Protein AF-A0A644TWS2-F1 (afdb_monomer_lite)

Secondary structure (DSSP, 8-state):
----S-HHHHHHHHHHHHHHHHHHHHHHHHHHHHHHHHHHHHHHHHHHHHHHHTTHHHHSHHHHHHHHHHHHHHHHHHHTT-HHHHHHHHHHHHHHHHT--SSBPBPSEEE----SSS---HHHHHHSTTTTS-GGGHHHHHHHHGGGSSSTT-TT---TT-EEE---SSS--B-SB--TTS-BPPPPP-

Radius of gyration: 30.78 Å; chains: 1; bounding box: 78×27×94 Å

Foldseek 3Di:
DDPDDDPVVVVVVVVVVVVVVVVVVVVVVLVVLLVLLVVLLVLLVVLLVLCVVLLCCPQPVVLSVQLVVLSVVLVVCSVVSNSVSSNVSSVSSNVSSVPGDSFHAQAQKEFAADDPVDGDALLVQCCFQSQPVGSVCSVVQLVQCLVVDPHSVDRRDDDGRDMTGRDDDPPGDHYHYDDPSGGHDGHDHD

Sequence (190 aa):
MSSILSDEFQAQVLAGREKTAAANAAKADADAAKAAALTELDNAQARYDWAKGNNAENNYPDLFAKGGSDLAKAKQSYDSGNYADASAMAKEAMKSLSNIKAFAPLPAVYIVRLIPERRDCLWRIAEYPFIYNNPLKWPVLYEANKKTFRDPSNPDLIFPDQVLNIPAIKGESRSGTWDPKKTYDPLPKK

Organism: NCBI:txid1076179

InterPro domains:
  IPR036779 LysM domain superfamily [G3DSA:3.10.350.10] (101-176)
  IPR052196 Bacterial Potassium Binding [PTHR34700] (76-179)

pLDDT: mean 94.4, std 7.56, range [45.03, 98.88]

Structure (mmCIF, N/CA/C/O backbone):
data_AF-A0A644TWS2-F1
#
_entry.id   AF-A0A644TWS2-F1
#
loop_
_atom_site.group_PDB
_atom_site.id
_atom_site.type_symbol
_atom_site.label_atom_id
_atom_site.label_alt_id
_atom_site.label_comp_id
_atom_site.label_asym_id
_atom_site.label_entity_id
_atom_site.label_seq_id
_atom_site.pdbx_PDB_ins_code
_atom_site.Cartn_x
_atom_site.Cartn_y
_atom_site.Cartn_z
_atom_site.occupancy
_atom_site.B_iso_or_equiv
_atom_site.auth_seq_id
_atom_site.auth_comp_id
_atom_site.auth_asym_id
_atom_site.auth_atom_id
_atom_site.pdbx_PDB_model_num
ATOM 1 N N . MET A 1 1 ? -47.263 15.434 65.413 1.00 45.03 1 MET A N 1
ATOM 2 C CA . MET A 1 1 ? -46.556 15.636 64.129 1.00 45.03 1 MET A CA 1
ATOM 3 C C . MET A 1 1 ? -45.328 14.730 64.156 1.00 45.03 1 MET A C 1
ATOM 5 O O . MET A 1 1 ? -44.390 15.026 64.868 1.00 45.03 1 MET A O 1
ATOM 9 N N . SER A 1 2 ? -45.473 13.464 63.761 1.00 50.88 2 SER A N 1
ATOM 10 C CA . SER A 1 2 ? -45.181 12.973 62.404 1.00 50.88 2 SER A CA 1
ATOM 11 C C . SER A 1 2 ? -43.672 12.894 62.120 1.00 50.88 2 SER A C 1
ATOM 13 O O . SER A 1 2 ? -43.150 13.707 61.367 1.00 50.88 2 SER A O 1
ATOM 15 N N . SER A 1 3 ? -42.979 11.918 62.722 1.00 58.53 3 SER A N 1
ATOM 16 C CA . SER A 1 3 ? -41.658 11.478 62.246 1.00 58.53 3 SER A CA 1
ATOM 17 C C . SER A 1 3 ? -41.884 10.223 61.411 1.00 58.53 3 SER A C 1
ATOM 19 O O . SER A 1 3 ? -42.214 9.173 61.955 1.00 58.53 3 SER A O 1
ATOM 21 N N . ILE A 1 4 ? -41.878 10.372 60.085 1.00 62.41 4 ILE A N 1
ATOM 22 C CA . ILE A 1 4 ? -42.401 9.342 59.176 1.00 62.41 4 ILE A CA 1
ATOM 23 C C . ILE A 1 4 ? -41.351 8.293 58.783 1.00 62.41 4 ILE A C 1
ATOM 25 O O . ILE A 1 4 ? -41.750 7.253 58.283 1.00 62.41 4 ILE A O 1
ATOM 29 N N . LEU A 1 5 ? -40.049 8.452 59.053 1.00 64.31 5 LEU A N 1
ATOM 30 C CA . LEU A 1 5 ? -39.045 7.423 58.720 1.00 64.31 5 LEU A CA 1
ATOM 31 C C . LEU A 1 5 ? -37.865 7.441 59.704 1.00 64.31 5 LEU A C 1
ATOM 33 O O . LEU A 1 5 ? -37.393 8.520 60.050 1.00 64.31 5 LEU A O 1
ATOM 37 N N . SER A 1 6 ? -37.387 6.263 60.132 1.00 84.94 6 SER A N 1
ATOM 38 C CA . SER A 1 6 ? -36.162 6.145 60.940 1.00 84.94 6 SER A CA 1
ATOM 39 C C . SER A 1 6 ? -34.915 6.437 60.094 1.00 84.94 6 SER A C 1
ATOM 41 O O . SER A 1 6 ? -34.912 6.193 58.883 1.00 84.94 6 SER A O 1
ATOM 43 N N . ASP A 1 7 ? -33.844 6.922 60.728 1.00 86.12 7 ASP A N 1
ATOM 44 C CA . ASP A 1 7 ? -32.549 7.192 60.076 1.00 86.12 7 ASP A CA 1
ATOM 45 C C . ASP A 1 7 ? -32.006 5.958 59.329 1.00 86.12 7 ASP A C 1
ATOM 47 O O . ASP A 1 7 ? -31.400 6.065 58.263 1.00 86.12 7 ASP A O 1
ATOM 51 N N . GLU A 1 8 ? -32.305 4.763 59.842 1.00 86.94 8 GLU A N 1
ATOM 52 C CA . GLU A 1 8 ? -31.934 3.484 59.237 1.00 86.94 8 GLU A CA 1
ATOM 53 C C . GLU A 1 8 ? -32.629 3.238 57.888 1.00 86.94 8 GLU A C 1
ATOM 55 O O . GLU A 1 8 ? -31.997 2.779 56.934 1.00 86.94 8 GLU A O 1
ATOM 60 N N . PHE A 1 9 ? -33.906 3.611 57.754 1.00 87.56 9 PHE A N 1
ATOM 61 C CA . PHE A 1 9 ? -34.611 3.516 56.475 1.00 87.56 9 PHE A CA 1
ATOM 62 C C . PHE A 1 9 ? -34.048 4.503 55.445 1.00 87.56 9 PHE A C 1
ATOM 64 O O . PHE A 1 9 ? -33.888 4.157 54.274 1.00 87.56 9 PHE A O 1
ATOM 71 N N . GLN A 1 10 ? -33.704 5.724 55.869 1.00 88.81 10 GLN A N 1
ATOM 72 C CA . GLN A 1 10 ? -33.078 6.706 54.979 1.00 88.81 10 GLN A CA 1
ATOM 73 C C . GLN A 1 10 ? -31.719 6.213 54.467 1.00 88.81 10 GLN A C 1
ATOM 75 O O . GLN A 1 10 ? -31.452 6.309 53.267 1.00 88.81 10 GLN A O 1
ATOM 80 N N . ALA A 1 11 ? -30.904 5.615 55.342 1.00 88.88 11 ALA A N 1
ATOM 81 C CA . ALA A 1 11 ? -29.629 5.009 54.968 1.00 88.88 11 ALA A CA 1
ATOM 82 C C . ALA A 1 11 ? -29.804 3.858 53.958 1.00 88.88 11 ALA A C 1
ATOM 84 O O . ALA A 1 11 ? -29.085 3.804 52.960 1.00 88.88 11 ALA A O 1
ATOM 85 N N . GLN A 1 12 ? -30.795 2.978 54.149 1.00 89.75 12 GLN A N 1
ATOM 86 C CA . GLN A 1 12 ? -31.089 1.895 53.198 1.00 89.75 12 GLN A CA 1
ATOM 87 C C . GLN A 1 12 ? -31.553 2.414 51.827 1.00 89.75 12 GLN 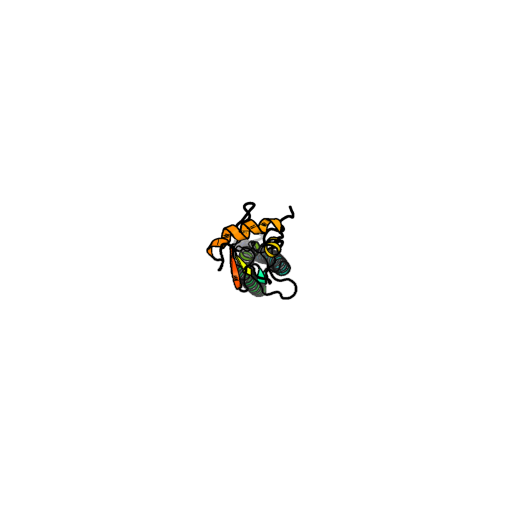A C 1
ATOM 89 O O . GLN A 1 12 ? -31.125 1.897 50.792 1.00 89.75 12 GLN A O 1
ATOM 94 N N . VAL A 1 13 ? -32.394 3.454 51.793 1.00 92.19 13 VAL A N 1
ATOM 95 C CA . VAL A 1 13 ? -32.844 4.078 50.536 1.00 92.19 13 VAL A CA 1
ATOM 96 C C . VAL A 1 13 ? -31.680 4.742 49.798 1.00 92.19 13 VAL A C 1
ATOM 98 O O . VAL A 1 13 ? -31.575 4.597 48.578 1.00 92.19 13 VAL A O 1
ATOM 101 N N . LEU A 1 14 ? -30.798 5.449 50.512 1.00 91.50 14 LEU A N 1
ATOM 102 C CA . LEU A 1 14 ? -29.599 6.062 49.934 1.00 91.50 14 LEU A CA 1
ATOM 103 C C . LEU A 1 14 ? -28.655 5.001 49.359 1.00 91.50 14 LEU A C 1
ATOM 105 O O . LEU A 1 14 ? -28.311 5.086 48.182 1.00 91.50 14 LEU A O 1
ATOM 109 N N . ALA A 1 15 ? -28.351 3.946 50.118 1.00 90.75 15 ALA A N 1
ATOM 110 C CA . ALA A 1 15 ? -27.517 2.840 49.648 1.00 90.75 15 ALA A CA 1
ATOM 111 C C . ALA A 1 15 ? -28.107 2.143 48.402 1.00 90.75 15 ALA A C 1
ATOM 113 O O . ALA A 1 15 ? -27.384 1.797 47.465 1.00 90.75 15 ALA A O 1
ATOM 114 N N . GLY A 1 16 ? -29.434 1.970 48.340 1.00 91.31 16 GLY A N 1
ATOM 115 C CA . GLY A 1 16 ? -30.118 1.428 47.161 1.00 91.31 16 GLY A CA 1
ATOM 116 C C . GLY A 1 16 ? -30.016 2.335 45.927 1.00 91.31 16 GLY A C 1
ATOM 117 O O . GLY A 1 16 ? -29.798 1.852 44.809 1.00 91.31 16 GLY A O 1
ATOM 118 N N . ARG A 1 17 ? -30.126 3.656 46.119 1.00 90.06 17 ARG A N 1
ATOM 119 C CA . ARG A 1 17 ? -29.946 4.656 45.054 1.00 90.06 17 ARG A CA 1
ATOM 120 C C . ARG A 1 17 ? -28.508 4.692 44.552 1.00 90.06 17 ARG A C 1
ATOM 122 O O . ARG A 1 17 ? -28.311 4.675 43.342 1.00 90.06 17 ARG A O 1
ATOM 129 N N . GLU A 1 18 ? -27.526 4.676 45.448 1.00 92.31 18 GLU A N 1
ATOM 130 C CA . GLU A 1 18 ? -26.101 4.639 45.101 1.00 92.31 18 GLU A CA 1
ATOM 131 C C . GLU A 1 18 ? -25.745 3.377 44.311 1.00 92.31 18 GLU A C 1
ATOM 133 O O . GLU A 1 18 ? -25.121 3.466 43.255 1.00 92.31 18 GLU A O 1
ATOM 138 N N . LYS A 1 19 ? -26.224 2.204 44.743 1.00 88.31 19 LYS A N 1
ATOM 139 C CA . LYS A 1 19 ? -26.027 0.944 44.009 1.00 88.31 19 LYS A CA 1
ATOM 140 C C . LYS A 1 19 ? -26.640 0.983 42.606 1.00 88.31 19 LYS A C 1
ATOM 142 O O . LYS A 1 19 ? -26.034 0.499 41.652 1.00 88.31 19 LYS A O 1
ATOM 147 N N . THR A 1 20 ? -27.828 1.572 42.469 1.00 90.56 20 THR A N 1
ATOM 148 C CA . THR A 1 20 ? -28.497 1.740 41.169 1.00 90.56 20 THR A CA 1
ATOM 149 C C . THR A 1 20 ? -27.748 2.734 40.279 1.00 90.56 20 THR A C 1
ATOM 151 O O . THR A 1 20 ? -27.557 2.475 39.094 1.00 90.56 20 THR A O 1
ATOM 154 N N . ALA A 1 21 ? -27.277 3.848 40.845 1.00 90.62 21 ALA A N 1
ATOM 155 C CA . ALA A 1 21 ? -26.477 4.838 40.132 1.00 90.62 21 ALA A CA 1
ATOM 156 C C . ALA A 1 21 ? -25.154 4.238 39.631 1.00 90.62 21 ALA A C 1
ATOM 158 O O . ALA A 1 21 ? -24.810 4.424 38.467 1.00 90.62 21 ALA A O 1
ATOM 159 N N . ALA A 1 22 ? -24.467 3.448 40.462 1.00 89.81 22 ALA A N 1
ATOM 160 C CA . ALA A 1 22 ? -23.246 2.743 40.083 1.00 89.81 22 ALA A CA 1
ATOM 161 C C . ALA A 1 22 ? -23.486 1.720 38.958 1.00 89.81 22 ALA A C 1
ATOM 163 O O . ALA A 1 22 ? -22.714 1.660 38.004 1.00 89.81 22 ALA A O 1
ATOM 164 N N . ALA A 1 23 ? -24.579 0.952 39.023 1.00 88.94 23 ALA A N 1
ATOM 165 C CA . ALA A 1 23 ? -24.944 0.010 37.963 1.00 88.94 23 ALA A CA 1
ATOM 166 C C . ALA A 1 23 ? -25.268 0.720 36.635 1.00 88.94 23 ALA A C 1
ATOM 168 O O . ALA A 1 23 ? -24.846 0.269 35.570 1.00 88.94 23 ALA A O 1
ATOM 169 N N . ASN A 1 24 ? -25.981 1.847 36.695 1.00 89.31 24 ASN A N 1
ATOM 170 C CA . ASN A 1 24 ? -26.291 2.654 35.516 1.00 89.31 24 ASN A CA 1
ATOM 171 C C . ASN A 1 24 ? -25.031 3.282 34.904 1.00 89.31 24 ASN A C 1
ATOM 173 O O . ASN A 1 24 ? -24.900 3.284 33.682 1.00 89.31 24 ASN A O 1
ATOM 177 N N . ALA A 1 25 ? -24.098 3.766 35.731 1.00 89.06 25 ALA A N 1
ATOM 178 C CA . ALA A 1 25 ? -22.812 4.290 35.274 1.00 89.06 25 ALA A CA 1
ATOM 179 C C . ALA A 1 25 ? -21.979 3.202 34.579 1.00 89.06 25 ALA A C 1
ATOM 181 O O . ALA A 1 25 ? -21.567 3.385 33.439 1.00 89.06 25 ALA A O 1
ATOM 182 N N . ALA A 1 26 ? -21.844 2.022 35.195 1.00 86.31 26 ALA A N 1
ATOM 183 C CA . ALA A 1 26 ? -21.117 0.900 34.602 1.00 86.31 26 ALA A CA 1
ATOM 184 C C . ALA A 1 26 ? -21.718 0.441 33.261 1.00 86.31 26 ALA A C 1
ATOM 186 O O . ALA A 1 26 ? -20.991 0.079 32.336 1.00 86.31 26 ALA A O 1
ATOM 187 N N . LYS A 1 27 ? -23.050 0.472 33.131 1.00 87.56 27 LYS A N 1
ATOM 188 C CA . LYS A 1 27 ? -23.724 0.184 31.861 1.00 87.56 27 LYS A CA 1
ATOM 189 C C . LYS A 1 27 ? -23.432 1.252 30.805 1.00 87.56 27 LYS A C 1
ATOM 191 O O . LYS A 1 27 ? -23.125 0.896 29.673 1.00 87.56 27 LYS A O 1
ATOM 196 N N . ALA A 1 28 ? -23.503 2.531 31.171 1.00 91.00 28 ALA A N 1
ATOM 197 C CA . ALA A 1 28 ? -23.186 3.628 30.261 1.00 91.00 28 ALA A CA 1
ATOM 198 C C . ALA A 1 28 ? -21.733 3.549 29.761 1.00 91.00 28 ALA A C 1
ATOM 200 O O . ALA A 1 28 ? -21.491 3.709 28.566 1.00 91.00 28 ALA A O 1
ATOM 201 N N . ASP A 1 29 ? -20.788 3.217 30.643 1.00 89.25 29 ASP A N 1
ATOM 202 C CA . ASP A 1 29 ? -19.381 3.015 30.285 1.00 89.25 29 ASP A CA 1
ATOM 203 C C . ASP A 1 29 ? -19.200 1.828 29.326 1.00 89.25 29 ASP A C 1
ATOM 205 O O . ASP A 1 29 ? -18.456 1.920 28.348 1.00 89.25 29 ASP A O 1
ATOM 209 N N . ALA A 1 30 ? -19.915 0.720 29.554 1.00 89.50 30 ALA A N 1
ATOM 210 C CA . ALA A 1 30 ? -19.891 -0.441 28.665 1.00 89.50 30 ALA A CA 1
ATOM 211 C C . ALA A 1 30 ? -20.484 -0.133 27.278 1.00 89.50 30 ALA A C 1
ATOM 213 O O . ALA A 1 30 ? -19.911 -0.531 26.259 1.00 89.50 30 ALA A O 1
ATOM 214 N N . ASP A 1 31 ? -21.597 0.604 27.224 1.00 93.69 31 ASP A N 1
ATOM 215 C CA . ASP A 1 31 ? -22.228 1.038 25.974 1.00 93.69 31 ASP A CA 1
ATOM 216 C C . ASP A 1 31 ? -21.312 2.008 25.202 1.00 93.69 31 ASP A C 1
ATOM 218 O O . ASP A 1 31 ? -21.152 1.882 23.984 1.00 93.69 31 ASP A O 1
ATOM 222 N N . ALA A 1 32 ? -20.636 2.921 25.907 1.00 95.12 32 ALA A N 1
ATOM 223 C CA . ALA A 1 32 ? -19.646 3.822 25.322 1.00 95.12 32 ALA A CA 1
ATOM 224 C C . ALA A 1 32 ? -18.425 3.062 24.776 1.00 95.12 32 ALA A C 1
ATOM 226 O O . ALA A 1 32 ? -17.994 3.318 23.650 1.00 95.12 32 ALA A O 1
ATOM 227 N N . ALA A 1 33 ? -17.896 2.087 25.525 1.00 95.50 33 ALA A N 1
ATOM 228 C CA . ALA A 1 33 ? -16.788 1.244 25.077 1.00 95.50 33 ALA A CA 1
ATOM 229 C C . ALA A 1 33 ? -17.160 0.438 23.824 1.00 95.50 33 ALA A C 1
ATOM 231 O O . ALA A 1 33 ? -16.376 0.367 22.874 1.00 95.50 33 ALA A O 1
ATOM 232 N N . LYS A 1 34 ? -18.378 -0.114 23.783 1.00 97.69 34 LYS A N 1
ATOM 233 C CA . LYS A 1 34 ? -18.913 -0.813 22.611 1.00 97.69 34 LYS A CA 1
ATOM 234 C C . LYS A 1 34 ? -19.014 0.102 21.393 1.00 97.69 34 LYS A C 1
ATOM 236 O O . LYS A 1 34 ? -18.586 -0.284 20.305 1.00 97.69 34 LYS A O 1
ATOM 241 N N . ALA A 1 35 ? -19.572 1.300 21.557 1.00 98.12 35 ALA A N 1
ATOM 242 C CA . ALA A 1 35 ? -19.718 2.266 20.469 1.00 98.12 35 ALA A CA 1
ATOM 243 C C . ALA A 1 35 ? -18.352 2.726 19.926 1.00 98.12 35 ALA A C 1
ATOM 245 O O . ALA A 1 35 ? -18.149 2.784 18.710 1.00 98.12 35 ALA A O 1
ATOM 246 N N . ALA A 1 36 ? -17.391 2.978 20.819 1.00 97.31 36 ALA A N 1
ATOM 247 C CA . ALA A 1 36 ? -16.027 3.341 20.451 1.00 97.31 36 ALA A CA 1
ATOM 248 C C . ALA A 1 36 ? -15.319 2.210 19.688 1.00 97.31 36 ALA A C 1
ATOM 250 O O . ALA A 1 36 ? -14.729 2.451 18.638 1.00 97.31 36 ALA A O 1
ATOM 251 N N . ALA A 1 37 ? -15.412 0.968 20.174 1.00 98.50 37 ALA A N 1
ATOM 252 C CA . ALA A 1 37 ? -14.827 -0.188 19.499 1.00 98.50 37 ALA A CA 1
ATOM 253 C C . ALA A 1 37 ? -15.417 -0.405 18.097 1.00 98.50 37 ALA A C 1
ATOM 255 O O . ALA A 1 37 ? -14.667 -0.688 17.166 1.00 98.50 37 ALA A O 1
ATOM 256 N N . LEU A 1 38 ? -16.732 -0.221 17.931 1.00 98.62 38 LEU A N 1
ATOM 257 C CA . LEU A 1 38 ? -17.387 -0.326 16.625 1.00 98.62 38 LEU A CA 1
ATOM 258 C C . LEU A 1 38 ? -16.866 0.734 15.646 1.00 98.62 38 LEU A C 1
ATOM 260 O O . LEU A 1 38 ? -16.509 0.409 14.521 1.00 98.62 38 LEU A O 1
ATOM 264 N N . THR A 1 39 ? -16.737 1.980 16.104 1.00 98.69 39 THR A N 1
ATOM 265 C CA . THR A 1 39 ? -16.208 3.078 15.279 1.00 98.69 39 THR A CA 1
ATOM 266 C C . THR A 1 39 ? -14.787 2.785 14.787 1.00 98.69 39 THR A C 1
ATOM 268 O O . THR A 1 39 ? -14.464 2.996 13.619 1.00 98.69 39 THR A O 1
ATOM 271 N N . GLU A 1 40 ? -13.924 2.275 15.668 1.00 98.75 40 GLU A N 1
ATOM 272 C CA . GLU A 1 40 ? -12.546 1.917 15.312 1.00 98.75 40 GLU A CA 1
ATOM 273 C C . GLU A 1 40 ? -12.491 0.729 14.341 1.00 98.75 40 GLU A C 1
ATOM 275 O O . GLU A 1 40 ? -11.675 0.723 13.417 1.00 98.75 40 GLU A O 1
ATOM 280 N N . LEU A 1 41 ? -13.375 -0.259 14.514 1.00 98.81 41 LEU A N 1
ATOM 281 C CA . LEU A 1 41 ? -13.514 -1.381 13.586 1.00 98.81 41 LEU A CA 1
ATOM 282 C C . LEU A 1 41 ? -13.938 -0.918 12.195 1.00 98.81 41 LEU A C 1
ATOM 284 O O . LEU A 1 41 ? -13.326 -1.343 11.216 1.00 98.81 41 LEU A O 1
ATOM 288 N N . ASP A 1 42 ? -14.929 -0.034 12.105 1.00 98.75 42 ASP A N 1
ATOM 289 C CA . ASP A 1 42 ? -15.417 0.494 10.831 1.00 98.75 42 ASP A CA 1
ATOM 290 C C . ASP A 1 42 ? -14.325 1.296 10.110 1.00 98.75 42 ASP A C 1
ATOM 292 O O . ASP A 1 42 ? -14.093 1.106 8.914 1.00 98.75 42 ASP A O 1
ATOM 296 N N . ASN A 1 43 ? -13.575 2.125 10.842 1.00 98.69 43 ASN A N 1
ATOM 297 C CA . ASN A 1 43 ? -12.440 2.870 10.293 1.00 98.69 43 ASN A CA 1
ATOM 298 C C . ASN A 1 43 ? -11.335 1.938 9.776 1.00 98.69 43 ASN A C 1
ATOM 300 O O . ASN A 1 43 ? -10.837 2.111 8.658 1.00 98.69 43 ASN A O 1
ATOM 304 N N . ALA A 1 44 ? -10.953 0.937 10.573 1.00 98.81 44 ALA A N 1
ATOM 305 C CA . ALA A 1 44 ? -9.942 -0.041 10.188 1.00 98.81 44 ALA A CA 1
ATOM 306 C C . ALA A 1 44 ? -10.402 -0.893 8.992 1.00 98.81 44 ALA A C 1
ATOM 308 O O . ALA A 1 44 ? -9.607 -1.156 8.087 1.00 98.81 44 ALA A O 1
ATOM 309 N N . GLN A 1 45 ? -11.682 -1.273 8.944 1.00 98.88 45 GLN A N 1
ATOM 310 C CA . GLN A 1 45 ? -12.281 -2.018 7.838 1.00 98.88 45 GLN A CA 1
ATOM 311 C C . GLN A 1 45 ? -12.290 -1.197 6.548 1.00 98.88 45 GLN A C 1
ATOM 313 O O . GLN A 1 45 ? -11.764 -1.657 5.535 1.00 98.88 45 GLN A O 1
ATOM 318 N N . ALA A 1 46 ? -12.784 0.041 6.589 1.00 98.81 46 ALA A N 1
ATOM 319 C CA . ALA A 1 46 ? -12.773 0.934 5.433 1.00 98.81 46 ALA A CA 1
ATOM 320 C C . ALA A 1 46 ? -11.348 1.138 4.897 1.00 98.81 46 ALA A C 1
ATOM 322 O O . ALA A 1 46 ? -11.107 1.151 3.686 1.00 98.81 46 ALA A O 1
ATOM 323 N N . ARG A 1 47 ? -10.369 1.247 5.802 1.00 98.75 47 ARG A N 1
ATOM 324 C CA . ARG A 1 47 ? -8.963 1.371 5.431 1.00 98.75 47 ARG A CA 1
ATOM 325 C C . ARG A 1 47 ? -8.398 0.092 4.807 1.00 98.75 47 ARG A C 1
ATOM 327 O O . ARG A 1 47 ? -7.631 0.187 3.847 1.00 98.75 47 ARG A O 1
ATOM 334 N N . TYR A 1 48 ? -8.757 -1.077 5.332 1.00 98.88 48 TYR A N 1
ATOM 335 C CA . TYR A 1 48 ? -8.385 -2.374 4.766 1.00 98.88 48 TYR A CA 1
ATOM 336 C C . TYR A 1 48 ? -8.941 -2.535 3.347 1.00 98.88 48 TYR A C 1
ATOM 338 O O . TYR A 1 48 ? -8.197 -2.885 2.432 1.00 98.88 48 TYR A O 1
ATOM 346 N N . ASP A 1 49 ? -10.214 -2.198 3.137 1.00 98.81 49 ASP A N 1
ATOM 347 C CA . ASP A 1 49 ? -10.870 -2.303 1.832 1.00 98.81 49 ASP A CA 1
ATOM 348 C C . ASP A 1 49 ? -10.265 -1.338 0.812 1.00 98.81 49 ASP A C 1
ATOM 350 O O . ASP A 1 49 ? -9.976 -1.729 -0.322 1.00 98.81 49 ASP A O 1
ATOM 354 N N . TRP A 1 50 ? -9.967 -0.101 1.227 1.00 98.75 50 TRP A N 1
ATOM 355 C CA . TRP A 1 50 ? -9.201 0.831 0.401 1.00 98.75 50 TRP A CA 1
ATOM 356 C C . TRP A 1 50 ? -7.834 0.250 0.028 1.00 98.75 50 TRP A C 1
ATOM 358 O O . TRP A 1 50 ? -7.438 0.310 -1.136 1.00 98.75 50 TRP A O 1
ATOM 368 N N . ALA A 1 51 ? -7.106 -0.328 0.989 1.00 98.75 51 ALA A N 1
ATOM 369 C CA . ALA A 1 51 ? -5.776 -0.883 0.744 1.00 98.75 51 ALA A CA 1
ATOM 370 C C . ALA A 1 51 ? -5.849 -2.046 -0.252 1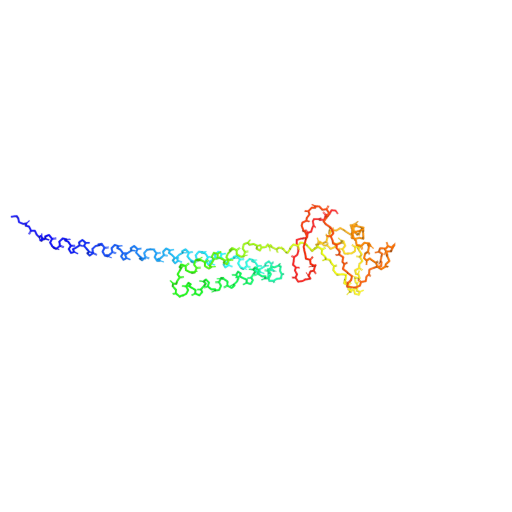.00 98.75 51 ALA A C 1
ATOM 372 O O . ALA A 1 51 ? -5.090 -2.081 -1.222 1.00 98.75 51 ALA A O 1
ATOM 373 N N . LYS A 1 52 ? -6.820 -2.943 -0.072 1.00 98.56 52 LYS A N 1
ATOM 374 C CA . LYS A 1 52 ? -7.089 -4.047 -0.991 1.00 98.56 52 LYS A CA 1
ATOM 375 C C . LYS A 1 52 ? -7.393 -3.545 -2.403 1.00 98.56 52 LYS A C 1
ATOM 377 O O . LYS A 1 52 ? -6.778 -4.007 -3.361 1.00 98.56 52 LYS A O 1
ATOM 382 N N . GLY A 1 53 ? -8.278 -2.552 -2.526 1.00 98.31 53 GLY A N 1
ATOM 383 C CA . GLY A 1 53 ? -8.617 -1.919 -3.804 1.00 98.31 53 GLY A CA 1
ATOM 384 C C . GLY A 1 53 ? -7.422 -1.249 -4.495 1.00 98.31 53 GLY A C 1
ATOM 385 O O . GLY A 1 53 ? -7.377 -1.190 -5.719 1.00 98.31 53 GLY A O 1
ATOM 386 N N . ASN A 1 54 ? 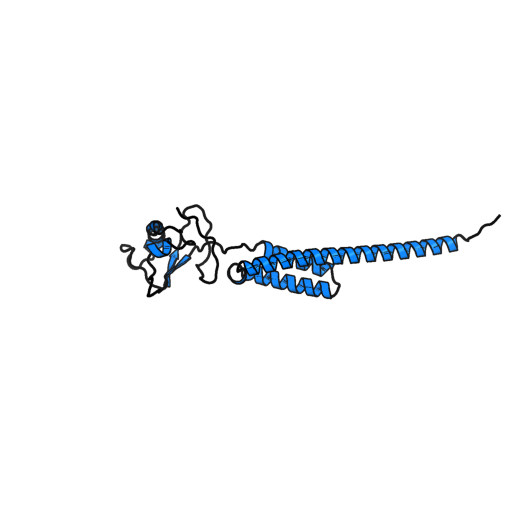-6.419 -0.814 -3.727 1.00 98.31 54 ASN A N 1
ATOM 387 C CA . ASN A 1 54 ? -5.161 -0.250 -4.227 1.00 98.31 54 ASN A CA 1
ATOM 388 C C . ASN A 1 54 ? -4.029 -1.290 -4.333 1.00 98.31 54 ASN A C 1
ATOM 390 O O . ASN A 1 54 ? -2.847 -0.944 -4.269 1.00 98.31 54 ASN A O 1
ATOM 394 N N . ASN A 1 55 ? -4.369 -2.573 -4.497 1.00 98.31 55 ASN A N 1
ATOM 395 C CA . ASN A 1 55 ? -3.404 -3.649 -4.726 1.00 98.31 55 ASN A CA 1
ATOM 396 C C . ASN A 1 55 ? -2.353 -3.794 -3.601 1.00 98.31 55 ASN A C 1
ATOM 398 O O . ASN A 1 55 ? -1.197 -4.156 -3.841 1.00 98.31 55 ASN A O 1
ATOM 402 N N . ALA A 1 56 ? -2.730 -3.503 -2.351 1.00 98.38 56 ALA A N 1
ATOM 403 C CA . ALA A 1 56 ? -1.814 -3.586 -1.213 1.00 98.38 56 ALA A CA 1
ATOM 404 C C . ALA A 1 56 ? -1.261 -4.997 -0.973 1.00 98.38 56 ALA A C 1
ATOM 406 O O . ALA A 1 56 ? -0.150 -5.117 -0.468 1.00 98.38 56 ALA A O 1
ATOM 407 N N . GLU A 1 57 ? -1.982 -6.041 -1.387 1.00 98.19 57 GLU A N 1
ATOM 408 C CA . GLU A 1 57 ? -1.509 -7.431 -1.345 1.00 98.19 57 GLU A CA 1
ATOM 409 C C . GLU A 1 57 ? -0.161 -7.607 -2.061 1.00 98.19 57 GLU A C 1
ATOM 411 O O . GLU A 1 57 ? 0.696 -8.342 -1.582 1.00 98.19 57 GLU A O 1
ATOM 416 N N . ASN A 1 58 ? 0.059 -6.888 -3.167 1.00 98.00 58 ASN A N 1
ATOM 417 C CA . ASN A 1 58 ? 1.322 -6.919 -3.904 1.00 98.00 58 ASN A CA 1
ATOM 418 C C . ASN A 1 58 ? 2.244 -5.749 -3.529 1.00 98.00 58 ASN A C 1
ATOM 420 O O . ASN A 1 58 ? 3.461 -5.912 -3.436 1.00 98.00 58 ASN A O 1
ATOM 424 N N . ASN A 1 59 ? 1.687 -4.555 -3.306 1.00 97.56 59 ASN A N 1
ATOM 425 C CA . ASN A 1 59 ? 2.484 -3.353 -3.049 1.00 97.56 59 ASN A CA 1
ATOM 426 C C . ASN A 1 59 ? 3.100 -3.332 -1.642 1.00 97.56 59 ASN A C 1
ATOM 428 O O . ASN A 1 59 ? 4.233 -2.876 -1.477 1.00 97.56 59 ASN A O 1
ATOM 432 N N . TYR A 1 60 ? 2.359 -3.825 -0.646 1.00 98.06 60 TYR A N 1
ATOM 433 C CA . TYR A 1 60 ? 2.672 -3.755 0.783 1.00 98.06 60 TYR A CA 1
ATOM 434 C C . TYR A 1 60 ? 2.230 -5.038 1.524 1.00 98.06 60 TYR A C 1
ATOM 436 O O . TYR A 1 60 ? 1.449 -4.943 2.478 1.00 98.06 60 TYR A O 1
ATOM 444 N N . PRO A 1 61 ? 2.715 -6.233 1.120 1.00 97.81 61 PRO A N 1
ATOM 445 C CA . PRO A 1 61 ? 2.207 -7.519 1.609 1.00 97.81 61 PRO A CA 1
ATOM 446 C C . PRO A 1 61 ? 2.257 -7.643 3.136 1.00 97.81 61 PRO A C 1
ATOM 448 O O . PRO A 1 61 ? 1.265 -8.025 3.751 1.00 97.81 61 PRO A O 1
ATOM 451 N N . ASP A 1 62 ? 3.369 -7.246 3.760 1.00 98.06 62 ASP A N 1
ATOM 452 C CA . ASP A 1 62 ? 3.560 -7.391 5.209 1.00 98.06 62 ASP A CA 1
ATOM 453 C C . ASP A 1 62 ? 2.605 -6.497 6.013 1.00 98.06 62 ASP A C 1
ATOM 455 O O . ASP A 1 62 ? 1.977 -6.943 6.975 1.00 98.06 62 ASP A O 1
ATOM 459 N N . LEU A 1 63 ? 2.452 -5.233 5.598 1.00 98.50 63 LEU A N 1
ATOM 460 C CA . LEU A 1 63 ? 1.542 -4.286 6.251 1.00 98.50 63 LEU A CA 1
ATOM 461 C C . LEU A 1 63 ? 0.083 -4.700 6.063 1.00 98.50 63 LEU A C 1
ATOM 463 O O . LEU A 1 63 ? -0.707 -4.597 7.002 1.00 98.50 63 LEU A O 1
ATOM 467 N N . PHE A 1 64 ? -0.271 -5.172 4.866 1.00 98.69 64 PHE A N 1
ATOM 468 C CA . PHE A 1 64 ? -1.623 -5.619 4.560 1.00 98.69 64 PHE A CA 1
ATOM 469 C C . PHE A 1 64 ? -1.983 -6.892 5.334 1.00 98.69 64 PHE A C 1
ATOM 471 O O . PHE A 1 64 ? -3.049 -6.954 5.946 1.00 98.69 64 PHE A O 1
ATOM 478 N N . ALA A 1 65 ? -1.071 -7.868 5.389 1.00 98.69 65 ALA A N 1
ATOM 479 C CA . ALA A 1 65 ? -1.248 -9.096 6.157 1.00 98.69 65 ALA A CA 1
ATOM 480 C C . ALA A 1 65 ? -1.364 -8.815 7.662 1.00 98.69 65 ALA A C 1
ATOM 482 O O . ALA A 1 65 ? -2.300 -9.294 8.305 1.00 98.69 65 ALA A O 1
ATOM 483 N N . LYS A 1 66 ? -0.465 -7.990 8.222 1.00 98.62 66 LYS A N 1
ATOM 484 C CA . LYS A 1 66 ? -0.527 -7.601 9.638 1.00 98.62 66 LYS A CA 1
ATOM 485 C C . LYS A 1 66 ? -1.829 -6.867 9.955 1.00 98.62 66 LYS A C 1
ATOM 487 O O . LYS A 1 66 ? -2.534 -7.252 10.883 1.00 98.62 66 LYS A O 1
ATOM 492 N N . GLY A 1 67 ? -2.168 -5.851 9.162 1.00 98.69 67 GLY A N 1
ATOM 493 C CA . GLY A 1 67 ? -3.391 -5.073 9.340 1.00 98.69 67 GLY A CA 1
ATOM 494 C C . GLY A 1 67 ? -4.659 -5.924 9.253 1.00 98.69 67 GLY A C 1
ATOM 495 O O . GLY A 1 67 ? -5.545 -5.784 10.089 1.00 98.69 67 GLY A O 1
ATOM 496 N N . GLY A 1 68 ? -4.724 -6.853 8.295 1.00 98.75 68 GLY A N 1
ATOM 497 C CA . GLY A 1 68 ? -5.835 -7.799 8.168 1.00 98.75 68 GLY A CA 1
ATOM 498 C C . GLY A 1 68 ? -5.943 -8.772 9.345 1.00 98.75 68 GLY A C 1
ATOM 499 O O . GLY A 1 68 ? -7.041 -9.007 9.845 1.00 98.75 68 GLY A O 1
ATOM 500 N N . SER A 1 69 ? -4.813 -9.296 9.829 1.00 98.75 69 SER A N 1
ATOM 501 C CA . SER A 1 69 ? -4.770 -10.154 11.021 1.00 98.75 69 SER A CA 1
ATOM 502 C C . SER A 1 69 ? -5.270 -9.417 12.268 1.00 98.75 69 SER A C 1
ATOM 504 O O . SER A 1 69 ? -6.106 -9.944 13.000 1.00 98.75 69 SER A O 1
ATOM 506 N N . ASP A 1 70 ? -4.777 -8.203 12.519 1.00 98.69 70 ASP A N 1
ATOM 507 C CA . ASP A 1 70 ? -5.172 -7.415 13.692 1.00 98.69 70 ASP A CA 1
ATOM 508 C C . ASP A 1 70 ? -6.657 -7.024 13.626 1.00 98.69 70 ASP A C 1
ATOM 510 O O . ASP A 1 70 ? -7.364 -7.117 14.629 1.00 98.69 70 ASP A O 1
ATOM 514 N N . LEU A 1 71 ? -7.169 -6.700 12.433 1.00 98.81 71 LEU A N 1
ATOM 515 C CA . LEU A 1 71 ? -8.590 -6.432 12.208 1.00 98.81 71 LEU A CA 1
ATOM 516 C C . LEU A 1 71 ? -9.464 -7.668 12.472 1.00 98.81 71 LEU A C 1
ATOM 518 O O . LEU A 1 71 ? -10.523 -7.555 13.086 1.00 98.81 71 LEU A O 1
ATOM 522 N N . ALA A 1 72 ? -9.030 -8.856 12.042 1.00 98.81 72 ALA A N 1
ATOM 523 C CA . ALA A 1 72 ? -9.754 -10.098 12.307 1.00 98.81 72 ALA A CA 1
ATOM 524 C C . ALA A 1 72 ? -9.838 -10.399 13.814 1.00 98.81 72 ALA A C 1
ATOM 526 O O . ALA A 1 72 ? -10.910 -10.738 14.316 1.00 98.81 72 ALA A O 1
ATOM 527 N N . LYS A 1 73 ? -8.736 -10.205 14.549 1.00 98.69 73 LYS A N 1
ATOM 528 C CA . LYS A 1 73 ? -8.716 -10.354 16.013 1.00 98.69 73 LYS A CA 1
ATOM 529 C C . LYS A 1 73 ? -9.592 -9.310 16.705 1.00 98.69 73 LYS A C 1
ATOM 531 O O . LYS A 1 73 ? -10.323 -9.649 17.629 1.00 98.69 73 LYS A O 1
ATOM 536 N N . ALA A 1 74 ? -9.579 -8.065 16.227 1.00 98.75 74 ALA A N 1
ATOM 537 C CA . ALA A 1 74 ? -10.427 -7.002 16.760 1.00 98.75 74 ALA A CA 1
ATOM 538 C C . ALA A 1 74 ? -11.921 -7.354 16.657 1.00 98.75 74 ALA A C 1
ATOM 540 O O . ALA A 1 74 ? -12.660 -7.184 17.626 1.00 98.75 74 ALA A O 1
ATOM 541 N N . LYS A 1 75 ? -12.352 -7.904 15.513 1.00 98.75 75 LYS A N 1
ATOM 542 C CA . LYS A 1 75 ? -13.729 -8.383 15.311 1.00 98.75 75 LYS A CA 1
ATOM 543 C C . LYS A 1 75 ? -14.083 -9.518 16.270 1.00 98.75 75 LYS A C 1
ATOM 545 O O . LYS A 1 75 ? -15.112 -9.456 16.927 1.00 98.75 75 LYS A O 1
ATOM 550 N N . GLN A 1 76 ? -13.192 -10.498 16.428 1.00 98.75 76 GLN A N 1
ATOM 551 C CA . GLN A 1 76 ? -13.396 -11.602 17.370 1.00 98.75 76 GLN A CA 1
ATOM 552 C C . GLN A 1 76 ? -13.557 -11.112 18.821 1.00 98.75 76 GLN A C 1
ATOM 554 O O . GLN A 1 76 ? -14.437 -11.588 19.545 1.00 98.75 76 GLN A O 1
ATOM 559 N N . SER A 1 77 ? -12.732 -10.153 19.252 1.00 98.56 77 SER A N 1
ATOM 560 C CA . SER A 1 77 ? -12.840 -9.542 20.582 1.00 98.56 77 SER A CA 1
ATOM 561 C C . SER A 1 77 ? -14.159 -8.787 20.755 1.00 98.56 77 SER A C 1
ATOM 563 O O . SER A 1 77 ? -14.783 -8.885 21.812 1.00 98.56 77 SER A O 1
ATOM 565 N N . TYR A 1 78 ? -14.619 -8.090 19.712 1.00 98.38 78 TYR A N 1
ATOM 566 C CA . TYR A 1 78 ? -15.902 -7.387 19.718 1.00 98.38 78 TYR A CA 1
ATOM 567 C C . TYR A 1 78 ? -17.079 -8.353 19.868 1.00 98.38 78 TYR A C 1
ATOM 569 O O . TYR A 1 78 ? -17.932 -8.147 20.732 1.00 98.38 78 TYR A O 1
ATOM 577 N N . ASP A 1 79 ? -17.084 -9.440 19.093 1.00 98.06 79 ASP A N 1
ATOM 578 C CA . ASP A 1 79 ? -18.120 -10.479 19.140 1.00 98.06 79 ASP A CA 1
ATOM 579 C C . ASP A 1 79 ? -18.159 -11.193 20.501 1.00 98.06 79 ASP A C 1
ATOM 581 O O . ASP A 1 79 ? -19.215 -11.621 20.964 1.00 98.06 79 ASP A O 1
ATOM 585 N N . SER A 1 80 ? -17.012 -11.263 21.182 1.00 97.69 80 SER A N 1
ATOM 586 C CA . SER A 1 80 ? -16.885 -11.812 22.538 1.00 97.69 80 SER A CA 1
ATOM 587 C C . SER A 1 80 ? -17.291 -10.821 23.642 1.00 97.69 80 SER A C 1
ATOM 589 O O . SER A 1 80 ? -17.201 -11.150 24.823 1.00 97.69 80 SER A O 1
ATOM 591 N N . GLY A 1 81 ? -17.701 -9.595 23.292 1.00 96.31 81 GLY A N 1
ATOM 592 C CA . GLY A 1 81 ? -18.046 -8.531 24.241 1.00 96.31 81 GLY A CA 1
ATOM 593 C C . GLY A 1 81 ? -16.842 -7.853 24.906 1.00 96.31 81 GLY A C 1
ATOM 594 O O . GLY A 1 81 ? -17.016 -7.015 25.790 1.00 96.31 81 GLY A O 1
ATOM 595 N N . ASN A 1 82 ? -15.618 -8.183 24.488 1.00 97.25 82 ASN A N 1
ATOM 596 C CA . ASN A 1 82 ? -14.393 -7.583 25.001 1.00 97.25 82 ASN A CA 1
ATOM 597 C C . ASN A 1 82 ? -14.040 -6.323 24.194 1.00 97.25 82 ASN A C 1
ATOM 599 O O . ASN A 1 82 ? -13.162 -6.314 23.327 1.00 97.25 82 ASN A O 1
ATOM 603 N N . TYR A 1 83 ? -14.778 -5.245 24.461 1.00 97.81 83 TYR A N 1
ATOM 604 C CA . TYR A 1 83 ? -14.697 -4.010 23.677 1.00 97.81 83 TYR A CA 1
ATOM 605 C C . TYR A 1 83 ? -13.382 -3.242 23.868 1.00 97.81 83 TYR A C 1
ATOM 607 O O . TYR A 1 83 ? -12.940 -2.555 22.946 1.00 97.81 83 TYR A O 1
ATOM 615 N N . ALA A 1 84 ? -12.729 -3.374 25.026 1.00 96.25 84 ALA A N 1
ATOM 616 C CA . ALA A 1 84 ? -11.424 -2.761 25.267 1.00 96.25 84 ALA A CA 1
ATOM 617 C C . ALA A 1 84 ? -10.353 -3.373 24.349 1.00 96.25 84 ALA A C 1
ATOM 619 O O . ALA A 1 84 ? -9.669 -2.641 23.628 1.00 96.25 84 ALA A O 1
ATOM 620 N N . ASP A 1 85 ? -10.280 -4.707 24.296 1.00 97.38 85 ASP A N 1
ATOM 621 C CA . ASP A 1 85 ? -9.343 -5.411 23.416 1.00 97.38 85 ASP A CA 1
ATOM 622 C C . ASP A 1 85 ? -9.697 -5.208 21.941 1.00 97.38 85 ASP A C 1
ATOM 624 O O . ASP A 1 85 ? -8.807 -4.993 21.118 1.00 97.38 85 ASP A O 1
ATOM 628 N N . ALA A 1 86 ? -10.991 -5.200 21.600 1.00 98.69 86 ALA A N 1
ATOM 629 C CA . ALA A 1 86 ? -11.446 -4.884 20.249 1.00 98.69 86 ALA A CA 1
ATOM 630 C C . ALA A 1 86 ? -10.965 -3.497 19.795 1.00 98.69 86 ALA A C 1
ATOM 632 O O . ALA A 1 86 ? -10.400 -3.368 18.709 1.00 98.69 86 ALA A O 1
ATOM 633 N N . SER A 1 87 ? -11.127 -2.471 20.640 1.00 98.56 87 SER A N 1
ATOM 634 C CA . SER A 1 87 ? -10.660 -1.112 20.342 1.00 98.56 87 SER A CA 1
ATOM 635 C C . SER A 1 87 ? -9.139 -1.058 20.182 1.00 98.56 87 SER A C 1
ATOM 637 O O . SER A 1 87 ? -8.640 -0.454 19.231 1.00 98.56 87 SER A O 1
ATOM 639 N N . ALA A 1 88 ? -8.389 -1.710 21.074 1.00 98.31 88 ALA A N 1
ATOM 640 C CA . ALA A 1 88 ? -6.930 -1.741 21.006 1.00 98.31 88 ALA A CA 1
ATOM 641 C C . ALA A 1 88 ? -6.427 -2.406 19.713 1.00 98.31 88 ALA A C 1
ATOM 643 O O . ALA A 1 88 ? -5.578 -1.852 19.012 1.00 98.31 88 ALA A O 1
ATOM 644 N N . MET A 1 89 ? -6.990 -3.561 19.353 1.00 98.56 89 MET A N 1
ATOM 645 C CA . MET A 1 89 ? -6.611 -4.291 18.143 1.00 98.56 89 MET A CA 1
ATOM 646 C C . MET A 1 89 ? -7.039 -3.563 16.864 1.00 98.56 89 MET A C 1
ATOM 648 O O . MET A 1 89 ? -6.270 -3.527 15.905 1.00 98.56 89 MET A O 1
ATOM 652 N N . ALA A 1 9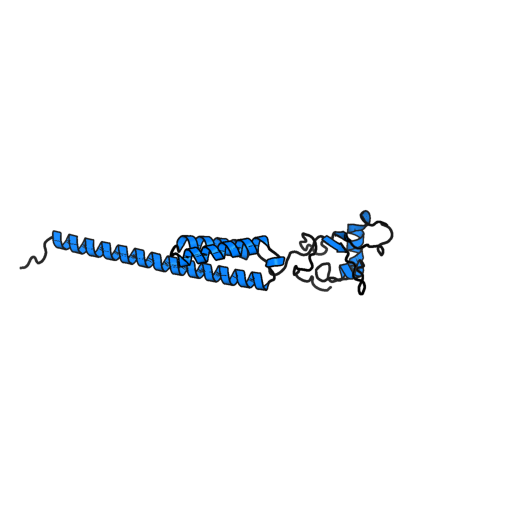0 ? -8.214 -2.924 16.848 1.00 98.81 90 ALA A N 1
ATOM 653 C CA . ALA A 1 90 ? -8.661 -2.118 15.711 1.00 98.81 90 ALA A CA 1
ATOM 654 C C . ALA A 1 90 ? -7.719 -0.929 15.455 1.00 98.81 90 ALA A C 1
ATOM 656 O O . ALA A 1 90 ? -7.358 -0.657 14.309 1.00 98.81 90 ALA A O 1
ATOM 657 N N . LYS A 1 91 ? -7.226 -0.277 16.516 1.00 98.69 91 LYS A N 1
ATOM 658 C CA . LYS A 1 91 ? -6.222 0.795 16.411 1.00 98.69 91 LYS A CA 1
ATOM 659 C C . LYS A 1 91 ? -4.882 0.290 15.876 1.00 98.69 91 LYS A C 1
ATOM 661 O O . LYS A 1 91 ? -4.278 0.952 15.034 1.00 98.69 91 LYS A O 1
ATOM 666 N N . GLU A 1 92 ? -4.421 -0.884 16.306 1.00 98.56 92 GLU A N 1
ATOM 667 C CA . GLU A 1 92 ? -3.190 -1.495 15.775 1.00 98.56 92 GLU A CA 1
ATOM 668 C C . GLU A 1 92 ? -3.331 -1.942 14.309 1.00 98.56 92 GLU A C 1
ATOM 670 O O . GLU A 1 92 ? -2.405 -1.759 13.502 1.00 98.56 92 GLU A O 1
ATOM 675 N N . ALA A 1 93 ? -4.511 -2.439 13.928 1.00 98.81 93 ALA A N 1
ATOM 676 C CA . ALA A 1 93 ? -4.849 -2.699 12.535 1.00 98.81 93 ALA A CA 1
ATOM 677 C C . ALA A 1 93 ? -4.778 -1.404 11.719 1.00 98.81 93 ALA A C 1
ATOM 679 O O . ALA A 1 93 ? -4.037 -1.327 10.736 1.00 98.81 93 ALA A O 1
ATOM 680 N N . MET A 1 94 ? -5.464 -0.352 12.174 1.00 98.69 94 MET A N 1
ATOM 681 C CA . MET A 1 94 ? -5.487 0.950 11.511 1.00 98.69 94 MET A CA 1
ATOM 682 C C . MET A 1 94 ? -4.087 1.560 11.390 1.00 98.69 94 MET A C 1
ATOM 684 O O . MET A 1 94 ? -3.731 2.067 10.330 1.00 98.69 94 MET A O 1
ATOM 688 N N . LYS A 1 95 ? -3.251 1.451 12.426 1.00 98.56 95 LYS A N 1
ATOM 689 C CA . LYS A 1 95 ? -1.847 1.888 12.411 1.00 98.56 95 LYS A CA 1
ATOM 690 C C . LYS A 1 95 ? -1.016 1.162 11.354 1.00 98.56 95 LYS A C 1
ATOM 692 O O . LYS A 1 95 ? -0.189 1.780 10.690 1.00 98.56 95 LYS A O 1
ATOM 697 N N . SER A 1 96 ? -1.217 -0.140 11.175 1.00 98.44 96 SER A N 1
ATOM 698 C CA . SER A 1 96 ? -0.505 -0.903 10.140 1.00 98.44 96 SER A CA 1
ATOM 699 C C . SER A 1 96 ? -0.995 -0.500 8.745 1.00 98.44 96 SER A C 1
ATOM 701 O O . SER A 1 96 ? -0.198 -0.206 7.853 1.00 98.44 96 SER A O 1
ATOM 703 N N . LEU A 1 97 ? -2.315 -0.404 8.575 1.00 98.69 97 LEU A N 1
ATOM 704 C CA . LEU A 1 97 ? -2.945 -0.111 7.292 1.00 98.69 97 LEU A CA 1
ATOM 705 C C . LEU A 1 97 ? -2.770 1.351 6.852 1.00 98.69 97 LEU A C 1
ATOM 707 O O . LEU A 1 97 ? -2.725 1.627 5.654 1.00 98.69 97 LEU A O 1
ATOM 711 N N . SER A 1 98 ? -2.660 2.316 7.766 1.00 98.25 98 SER A N 1
ATOM 712 C CA . SER A 1 98 ? -2.460 3.738 7.439 1.00 98.25 98 SER A CA 1
ATOM 713 C C . SER A 1 98 ? -1.099 4.021 6.795 1.00 98.25 98 SER A C 1
ATOM 715 O O . SER A 1 98 ? -0.974 4.974 6.031 1.00 98.25 98 SER A O 1
ATOM 717 N N . ASN A 1 99 ? -0.113 3.144 7.004 1.00 97.94 99 ASN A N 1
ATOM 718 C CA . ASN A 1 99 ? 1.202 3.221 6.362 1.00 97.94 99 ASN A CA 1
ATOM 719 C C . ASN A 1 99 ? 1.211 2.736 4.897 1.00 97.94 99 ASN A C 1
ATOM 721 O O . ASN A 1 99 ? 2.196 2.938 4.185 1.00 97.94 99 ASN A O 1
ATOM 725 N N . ILE A 1 100 ? 0.129 2.109 4.427 1.00 98.38 100 ILE A N 1
ATOM 726 C CA . ILE A 1 100 ? -0.011 1.647 3.040 1.00 98.38 100 ILE A CA 1
ATOM 727 C C . ILE A 1 100 ? -0.264 2.844 2.111 1.00 98.38 100 ILE A C 1
ATOM 729 O O . ILE A 1 100 ? -1.065 3.729 2.408 1.00 98.38 100 ILE A O 1
ATOM 733 N N . LYS A 1 101 ? 0.376 2.883 0.945 1.00 97.44 101 LYS A N 1
ATOM 734 C CA . LYS A 1 101 ? 0.096 3.899 -0.086 1.00 97.44 101 LYS A CA 1
ATOM 735 C C . LYS A 1 101 ? -0.613 3.266 -1.278 1.00 97.44 101 LYS A C 1
ATOM 737 O O . LYS A 1 101 ? -0.627 2.048 -1.415 1.00 97.44 101 LYS A O 1
ATOM 742 N N . ALA A 1 102 ? -1.197 4.104 -2.134 1.00 97.00 102 ALA A N 1
ATOM 743 C CA . ALA A 1 102 ? -1.920 3.641 -3.320 1.00 97.00 102 ALA A CA 1
ATOM 744 C C . ALA A 1 102 ? -1.005 2.907 -4.317 1.00 97.00 102 ALA A C 1
ATOM 746 O O . ALA A 1 102 ? -1.433 2.002 -5.027 1.00 97.00 102 ALA A O 1
ATOM 747 N N . PHE A 1 103 ? 0.274 3.282 -4.334 1.00 96.94 103 PHE A N 1
ATOM 748 C CA . PHE A 1 103 ? 1.281 2.741 -5.233 1.00 96.94 103 PHE A CA 1
ATOM 749 C C . PHE A 1 103 ? 2.489 2.256 -4.444 1.00 96.94 103 PHE A C 1
ATOM 751 O O . PHE A 1 103 ? 2.851 2.851 -3.425 1.00 96.94 103 PHE A O 1
ATOM 758 N N . ALA A 1 104 ? 3.138 1.209 -4.946 1.00 96.88 104 ALA A N 1
ATOM 759 C CA . ALA A 1 104 ? 4.461 0.813 -4.498 1.00 96.88 104 ALA A CA 1
ATOM 760 C C . ALA A 1 104 ? 5.487 1.931 -4.780 1.00 96.88 104 ALA A C 1
ATOM 762 O O . ALA A 1 104 ? 5.312 2.716 -5.721 1.00 96.88 104 ALA A O 1
ATOM 763 N N . PRO A 1 105 ? 6.586 2.003 -4.005 1.00 95.31 105 PRO A N 1
ATOM 764 C CA . PRO A 1 105 ? 7.707 2.864 -4.365 1.00 95.31 105 PRO A CA 1
ATOM 765 C C . PRO A 1 105 ? 8.215 2.500 -5.762 1.00 95.31 105 PRO A C 1
ATOM 767 O O . PRO A 1 105 ? 8.240 1.324 -6.127 1.00 95.31 105 PRO A O 1
ATOM 770 N N . LEU A 1 106 ? 8.628 3.506 -6.537 1.00 97.25 106 LEU A N 1
ATOM 771 C CA . LEU A 1 106 ? 9.227 3.284 -7.852 1.00 97.25 106 LEU A CA 1
ATOM 772 C C . LEU A 1 106 ? 10.409 2.308 -7.736 1.00 97.25 106 LEU A C 1
ATOM 774 O O . LEU A 1 106 ? 11.169 2.390 -6.766 1.00 97.25 106 LEU A O 1
ATOM 778 N N . PRO A 1 107 ? 10.597 1.395 -8.700 1.00 98.00 107 PRO A N 1
ATOM 779 C CA . PRO A 1 107 ? 11.668 0.418 -8.615 1.00 98.00 107 PRO A CA 1
ATOM 780 C C . PRO A 1 107 ? 13.033 1.106 -8.714 1.00 98.00 107 PRO A C 1
ATOM 782 O O . PRO A 1 107 ? 13.239 2.000 -9.536 1.00 98.00 107 PRO A O 1
ATOM 785 N N . ALA A 1 108 ? 13.982 0.677 -7.882 1.00 98.12 108 ALA A N 1
ATOM 786 C CA . ALA A 1 108 ? 15.390 1.067 -8.001 1.00 98.12 108 ALA A CA 1
ATOM 787 C C . ALA A 1 108 ? 16.160 0.147 -8.953 1.00 98.12 108 ALA A C 1
ATOM 789 O O . ALA A 1 108 ? 17.224 0.521 -9.442 1.00 98.12 108 ALA A O 1
ATOM 790 N N . VAL A 1 109 ? 15.618 -1.042 -9.216 1.00 98.25 109 VAL A N 1
ATOM 791 C CA . VAL A 1 109 ? 16.225 -2.065 -10.062 1.00 98.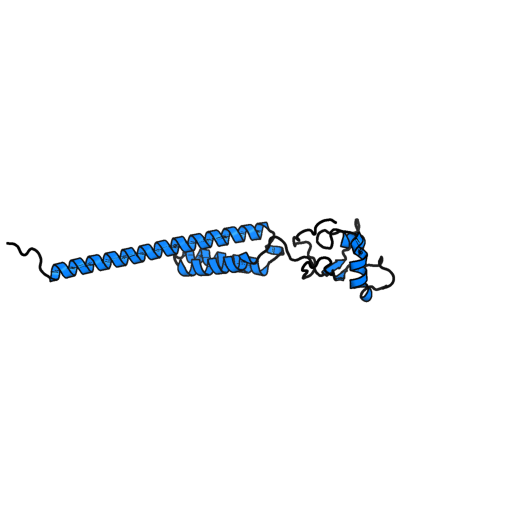25 109 VAL A CA 1
ATOM 792 C C . VAL A 1 109 ? 15.213 -2.577 -11.085 1.00 98.25 109 VAL A C 1
ATOM 794 O O . VAL A 1 109 ? 14.062 -2.844 -10.745 1.00 98.25 109 VAL A O 1
ATOM 797 N N . TYR A 1 110 ? 15.644 -2.756 -12.331 1.00 98.25 110 TYR A N 1
ATOM 798 C CA . TYR A 1 110 ? 14.893 -3.434 -13.388 1.00 98.25 110 TYR A CA 1
ATOM 799 C C . TYR A 1 110 ? 15.665 -4.661 -13.869 1.00 98.25 110 TYR A C 1
ATOM 801 O O . TYR A 1 110 ? 16.886 -4.608 -14.006 1.00 98.25 110 TYR A O 1
ATOM 809 N N . ILE A 1 111 ? 14.954 -5.752 -14.146 1.00 97.44 111 ILE A N 1
ATOM 810 C CA . ILE A 1 111 ? 15.527 -6.961 -14.742 1.00 97.44 111 ILE A CA 1
ATOM 811 C C . ILE A 1 111 ? 15.072 -7.006 -16.197 1.00 97.44 111 ILE A C 1
ATOM 813 O O . ILE A 1 111 ? 13.871 -7.011 -16.473 1.00 97.44 111 ILE A O 1
ATOM 817 N N . VAL A 1 112 ? 16.033 -6.995 -17.121 1.00 96.75 112 VAL A N 1
ATOM 818 C CA . VAL A 1 112 ? 15.765 -7.010 -18.563 1.00 96.75 112 VAL A CA 1
ATOM 819 C C . VAL A 1 112 ? 14.964 -8.254 -18.932 1.00 96.75 112 VAL A C 1
ATOM 821 O O . VAL A 1 112 ? 15.351 -9.377 -18.608 1.00 96.75 112 VAL A O 1
ATOM 824 N N . ARG A 1 113 ? 13.845 -8.059 -19.634 1.00 96.12 113 ARG A N 1
ATOM 825 C CA . ARG A 1 113 ? 12.934 -9.143 -20.001 1.00 96.12 113 ARG A CA 1
ATOM 826 C C . ARG A 1 113 ? 13.189 -9.644 -21.412 1.00 96.12 113 ARG A C 1
ATOM 828 O O . ARG A 1 113 ? 13.448 -8.874 -22.339 1.00 96.12 113 ARG A O 1
ATOM 835 N N . LEU A 1 114 ? 12.982 -10.943 -21.604 1.00 94.19 114 LEU A N 1
ATOM 836 C CA . LEU A 1 114 ? 12.847 -11.523 -22.933 1.00 94.19 114 LEU A CA 1
ATOM 837 C C . LEU A 1 114 ? 11.401 -11.362 -23.424 1.00 94.19 114 LEU A C 1
ATOM 839 O O . LEU A 1 114 ? 10.516 -12.105 -23.015 1.00 94.19 114 LEU A O 1
ATOM 843 N N . ILE A 1 115 ? 11.171 -10.388 -24.308 1.00 92.69 115 ILE A N 1
ATOM 844 C CA . ILE A 1 115 ? 9.863 -10.136 -24.934 1.00 92.69 115 ILE A CA 1
ATOM 845 C C . ILE A 1 115 ? 10.032 -10.282 -26.454 1.00 92.69 115 ILE A C 1
ATOM 847 O O . ILE A 1 115 ? 10.594 -9.375 -27.071 1.00 92.69 115 ILE A O 1
ATOM 851 N N . PRO A 1 116 ? 9.616 -11.395 -27.082 1.00 90.38 116 PRO A N 1
ATOM 852 C CA . PRO A 1 116 ? 9.878 -11.639 -28.503 1.00 90.38 116 PRO A CA 1
ATOM 853 C C . PRO A 1 116 ? 9.357 -10.534 -29.436 1.00 90.38 116 PRO A C 1
ATOM 855 O O . PRO A 1 116 ? 10.082 -10.086 -30.324 1.00 90.38 116 PRO A O 1
ATOM 858 N N . GLU A 1 117 ? 8.147 -10.036 -29.189 1.00 92.00 117 GLU A N 1
ATOM 859 C CA . GLU A 1 117 ? 7.434 -9.069 -30.034 1.00 92.00 117 GLU A CA 1
ATOM 860 C C . GLU A 1 117 ? 7.853 -7.620 -29.751 1.00 92.00 117 GLU A C 1
ATOM 862 O O . GLU A 1 117 ? 7.658 -6.720 -30.569 1.00 92.00 117 GLU A O 1
ATOM 867 N N . ARG A 1 118 ? 8.436 -7.374 -28.573 1.00 90.25 118 ARG A N 1
ATOM 868 C CA . ARG A 1 118 ? 8.807 -6.035 -28.103 1.00 90.25 118 ARG A CA 1
ATOM 869 C C . ARG A 1 118 ? 10.019 -6.090 -27.183 1.00 90.25 118 ARG A C 1
ATOM 871 O O . ARG A 1 118 ? 9.958 -5.645 -26.040 1.00 90.25 118 ARG A O 1
ATOM 878 N N . ARG A 1 119 ? 11.119 -6.632 -27.711 1.00 92.19 119 ARG A N 1
ATOM 879 C CA . ARG A 1 119 ? 12.385 -6.818 -26.985 1.00 92.19 119 ARG A CA 1
ATOM 880 C C . ARG A 1 119 ? 12.750 -5.578 -26.186 1.00 92.19 119 ARG A C 1
ATOM 882 O O . ARG A 1 119 ? 12.681 -4.465 -26.715 1.00 92.19 119 ARG A O 1
ATOM 889 N N . ASP A 1 120 ? 13.132 -5.777 -24.936 1.00 95.81 120 ASP A N 1
ATOM 890 C CA . ASP A 1 120 ? 13.666 -4.686 -24.145 1.00 95.81 120 ASP A CA 1
ATOM 891 C C . ASP A 1 120 ? 14.955 -4.164 -24.802 1.00 95.81 120 ASP A C 1
ATOM 893 O O . ASP A 1 120 ? 15.802 -4.920 -25.272 1.00 95.81 120 ASP A O 1
ATOM 897 N N . CYS A 1 121 ? 15.071 -2.843 -24.844 1.00 95.81 121 CYS A N 1
ATOM 898 C CA . CYS A 1 121 ? 16.286 -2.087 -25.129 1.00 95.81 121 CYS A CA 1
ATOM 899 C C . CYS A 1 121 ? 16.285 -0.877 -24.187 1.00 95.81 121 CYS A C 1
ATOM 901 O O . CYS A 1 121 ? 15.224 -0.512 -23.671 1.00 95.81 121 CYS A O 1
ATOM 903 N N . LEU A 1 122 ? 17.430 -0.228 -23.953 1.00 97.50 122 LEU A N 1
ATOM 904 C CA . LEU A 1 122 ? 17.508 0.870 -22.975 1.00 97.50 122 LEU A CA 1
ATOM 905 C C . LEU A 1 122 ? 16.489 1.988 -23.251 1.00 97.50 122 LEU A C 1
ATOM 907 O O . LEU A 1 122 ? 15.912 2.539 -22.316 1.00 97.50 122 LEU A O 1
ATOM 911 N N . TRP A 1 123 ? 16.212 2.268 -24.528 1.00 97.50 123 TRP A N 1
ATOM 912 C CA . TRP A 1 123 ? 15.181 3.214 -24.965 1.00 97.50 123 TRP A CA 1
ATOM 913 C C . TRP A 1 123 ? 13.781 2.819 -24.480 1.00 97.50 123 TRP A C 1
ATOM 915 O O . TRP A 1 123 ? 13.096 3.616 -23.841 1.00 97.50 123 TRP A O 1
ATOM 925 N N . ARG A 1 124 ? 13.367 1.567 -24.715 1.00 96.94 124 ARG A N 1
ATOM 926 C CA . ARG A 1 124 ? 12.052 1.050 -24.290 1.00 96.94 124 ARG A CA 1
ATOM 927 C C . ARG A 1 124 ? 11.949 0.911 -22.778 1.00 96.94 124 ARG A C 1
ATOM 929 O O . ARG A 1 124 ? 10.878 1.119 -22.223 1.00 96.94 124 ARG A O 1
ATOM 936 N N . ILE A 1 125 ? 13.052 0.581 -22.111 1.00 97.75 125 ILE A N 1
ATOM 937 C CA . ILE A 1 125 ? 13.084 0.506 -20.650 1.00 97.75 125 ILE A CA 1
ATOM 938 C C . ILE A 1 125 ? 12.888 1.905 -20.055 1.00 97.75 125 ILE A C 1
ATOM 940 O O . ILE A 1 125 ? 12.062 2.079 -19.164 1.00 97.75 125 ILE A O 1
ATOM 944 N N . ALA A 1 126 ? 13.578 2.922 -20.578 1.00 97.88 126 ALA A N 1
ATOM 945 C CA . ALA A 1 126 ? 13.411 4.309 -20.140 1.00 97.88 126 ALA A CA 1
ATOM 946 C C . ALA A 1 126 ? 11.998 4.868 -20.414 1.00 97.88 126 ALA A C 1
ATOM 948 O O . ALA A 1 126 ? 11.506 5.725 -19.675 1.00 97.88 126 ALA A O 1
ATOM 949 N N . GLU A 1 127 ? 11.326 4.366 -21.451 1.00 97.31 127 GLU A N 1
ATOM 950 C CA . GLU A 1 127 ? 9.950 4.732 -21.795 1.00 97.31 127 GLU A CA 1
ATOM 951 C C . GLU A 1 127 ? 8.924 4.313 -20.733 1.00 97.31 127 GLU A C 1
ATOM 953 O O . GLU A 1 127 ? 7.901 4.983 -20.597 1.00 97.31 127 GLU A O 1
ATOM 958 N N . TYR A 1 128 ? 9.166 3.244 -19.962 1.00 97.25 128 TYR A N 1
ATOM 959 C CA . TYR A 1 128 ? 8.173 2.772 -18.998 1.00 97.25 128 TYR A CA 1
ATOM 960 C C . TYR A 1 128 ? 7.785 3.884 -18.002 1.00 97.25 128 TYR A C 1
ATOM 962 O O . TYR A 1 128 ? 8.670 4.565 -17.463 1.00 97.25 128 TYR A O 1
ATOM 970 N N . PRO A 1 129 ? 6.480 4.065 -17.700 1.00 96.88 129 PRO A N 1
ATOM 971 C CA . PRO A 1 129 ? 6.019 5.151 -16.834 1.00 96.88 129 PRO A CA 1
ATOM 972 C C . PRO A 1 129 ? 6.617 5.127 -15.425 1.00 96.88 129 PRO A C 1
ATOM 974 O O . PRO A 1 129 ? 6.837 6.172 -14.826 1.00 96.88 129 PRO A O 1
ATOM 977 N N . PHE A 1 130 ? 6.922 3.934 -14.920 1.00 96.50 130 PHE A N 1
ATOM 978 C CA . PHE A 1 130 ? 7.545 3.704 -13.616 1.00 96.50 130 PHE A CA 1
ATOM 979 C C . PHE A 1 130 ? 9.084 3.746 -13.650 1.00 96.50 130 PHE A C 1
ATOM 981 O O . PHE A 1 130 ? 9.722 3.561 -12.619 1.00 96.50 130 PHE A O 1
ATOM 988 N N . ILE A 1 131 ? 9.694 3.966 -14.822 1.00 97.31 131 ILE A N 1
ATOM 989 C CA . ILE A 1 131 ? 11.145 4.128 -14.981 1.00 97.31 131 ILE A CA 1
ATOM 990 C C . ILE A 1 131 ? 11.480 5.602 -15.166 1.00 97.31 131 ILE A C 1
ATOM 992 O O . ILE A 1 131 ? 11.972 6.223 -14.233 1.00 97.31 131 ILE A O 1
ATOM 996 N N . TYR A 1 132 ? 11.203 6.192 -16.328 1.00 97.06 132 TYR A N 1
ATOM 997 C CA . TYR A 1 132 ? 11.380 7.635 -16.544 1.00 97.06 132 TYR A CA 1
ATOM 998 C C . TYR A 1 132 ? 10.202 8.290 -17.256 1.00 97.06 132 TYR A C 1
ATOM 1000 O O . TYR A 1 132 ? 10.165 9.521 -17.335 1.00 97.06 132 TYR A O 1
ATOM 1008 N N . ASN A 1 133 ? 9.265 7.487 -17.774 1.00 97.06 133 ASN A N 1
ATOM 1009 C CA . ASN A 1 133 ? 8.222 7.919 -18.701 1.00 97.06 133 ASN A CA 1
ATOM 1010 C C . ASN A 1 133 ? 8.776 8.791 -19.844 1.00 97.06 133 ASN A C 1
ATOM 1012 O O . ASN A 1 133 ? 8.139 9.750 -20.284 1.00 97.06 133 ASN A O 1
ATOM 1016 N N . ASN A 1 134 ? 10.023 8.524 -20.247 1.00 97.00 134 ASN A N 1
ATOM 1017 C CA . ASN A 1 134 ? 10.730 9.296 -21.254 1.00 97.00 134 ASN A CA 1
ATOM 1018 C C . ASN A 1 134 ? 11.840 8.432 -21.875 1.00 97.00 134 ASN A C 1
ATOM 1020 O O . ASN A 1 134 ? 12.890 8.237 -21.253 1.00 97.00 134 ASN A O 1
ATOM 1024 N N . PRO A 1 135 ? 11.654 7.956 -23.111 1.00 96.94 135 PRO A N 1
ATOM 1025 C CA . PRO A 1 135 ? 12.634 7.098 -23.758 1.00 96.94 135 PRO A CA 1
ATOM 1026 C C . PRO A 1 135 ? 13.996 7.766 -24.004 1.00 96.94 135 PRO A C 1
ATOM 1028 O O . PRO A 1 135 ? 15.022 7.090 -24.033 1.00 96.94 135 PRO A O 1
ATOM 1031 N N . LEU A 1 136 ? 14.046 9.097 -24.125 1.00 96.81 136 LEU A N 1
ATOM 1032 C CA . LEU A 1 136 ? 15.294 9.851 -24.306 1.00 96.81 136 LEU A CA 1
ATOM 1033 C C . LEU A 1 136 ? 16.185 9.827 -23.053 1.00 96.81 136 LEU A C 1
ATOM 1035 O O . LEU A 1 136 ? 17.307 10.328 -23.081 1.00 96.81 136 LEU A O 1
ATOM 1039 N N . LYS A 1 137 ? 15.706 9.250 -21.942 1.00 97.25 137 LYS A N 1
ATOM 1040 C CA . LYS A 1 137 ? 16.485 9.028 -20.716 1.00 97.25 137 LYS A CA 1
ATOM 1041 C C . LYS A 1 137 ? 17.232 7.697 -20.692 1.00 97.25 137 LYS A C 1
ATOM 1043 O O . LYS A 1 137 ? 17.888 7.401 -19.698 1.00 97.25 137 LYS A O 1
ATOM 1048 N N . TRP A 1 138 ? 17.232 6.942 -21.787 1.00 97.62 138 TRP A N 1
ATOM 1049 C CA . TRP A 1 138 ? 18.064 5.748 -21.918 1.00 97.62 138 TRP A CA 1
ATOM 1050 C C . TRP A 1 138 ? 19.565 5.964 -21.630 1.00 97.62 138 TRP A C 1
ATOM 1052 O O . TRP A 1 138 ? 20.142 5.074 -21.002 1.00 97.62 138 TRP A O 1
ATOM 1062 N N . PRO A 1 139 ? 20.212 7.112 -21.959 1.00 97.62 139 PRO A N 1
ATOM 1063 C CA . PRO A 1 139 ? 21.632 7.298 -21.650 1.00 97.62 139 PRO A CA 1
ATOM 1064 C C . PRO A 1 139 ? 21.896 7.312 -20.144 1.00 97.62 139 PRO A C 1
ATOM 1066 O O . PRO A 1 139 ? 22.954 6.895 -19.695 1.00 97.62 139 PRO A O 1
ATOM 1069 N N . VAL A 1 140 ? 20.911 7.735 -19.345 1.00 97.31 140 VAL A N 1
ATOM 1070 C CA . VAL A 1 140 ? 21.010 7.714 -17.882 1.00 97.31 140 VAL A CA 1
ATOM 1071 C C . VAL A 1 140 ? 21.073 6.273 -17.365 1.00 97.31 140 VAL A C 1
ATOM 1073 O O . VAL A 1 140 ? 21.879 5.980 -16.484 1.00 97.31 140 VAL A O 1
ATOM 1076 N N . LEU A 1 141 ? 20.267 5.364 -17.934 1.00 97.69 141 LEU A N 1
ATOM 1077 C CA . LEU A 1 141 ? 20.354 3.933 -17.615 1.00 97.69 141 LEU A CA 1
ATOM 1078 C C . LEU A 1 141 ? 21.712 3.371 -18.018 1.00 97.69 141 LEU A C 1
ATOM 1080 O O . LEU A 1 141 ? 22.318 2.636 -17.243 1.00 97.69 141 LEU A O 1
ATOM 1084 N N . TYR A 1 142 ? 22.180 3.713 -19.219 1.00 97.44 142 TYR A N 1
ATOM 1085 C CA . TYR A 1 142 ? 23.459 3.232 -19.716 1.00 97.44 142 TYR A CA 1
ATOM 1086 C C . TYR A 1 142 ? 24.603 3.657 -18.801 1.00 97.44 142 TYR A C 1
ATOM 1088 O O . TYR A 1 142 ? 25.276 2.799 -18.250 1.00 97.44 142 TYR A O 1
ATOM 1096 N N . GLU A 1 143 ? 24.785 4.957 -18.565 1.00 97.00 143 GLU A N 1
ATOM 1097 C CA . GLU A 1 143 ? 25.923 5.469 -17.795 1.00 97.00 143 GLU A CA 1
ATOM 1098 C C . GLU A 1 143 ? 25.951 4.932 -16.358 1.00 97.00 143 GLU A C 1
ATOM 1100 O O . GLU A 1 143 ? 27.013 4.576 -15.846 1.00 97.00 143 GLU A O 1
ATOM 1105 N N . ALA A 1 144 ? 24.785 4.780 -15.721 1.00 97.12 144 ALA A N 1
ATOM 1106 C CA . ALA A 1 144 ? 24.696 4.219 -14.374 1.00 97.12 144 ALA A CA 1
ATOM 1107 C C . ALA A 1 144 ? 25.079 2.733 -14.299 1.00 97.12 144 ALA A C 1
ATOM 1109 O O . ALA A 1 144 ? 25.520 2.265 -13.250 1.00 97.12 144 ALA A O 1
ATOM 1110 N N . ASN A 1 145 ? 24.916 1.991 -15.396 1.00 97.50 145 ASN A N 1
ATOM 1111 C CA . ASN A 1 145 ? 25.116 0.544 -15.433 1.00 97.50 145 ASN A CA 1
ATOM 1112 C C . ASN A 1 145 ? 26.291 0.110 -16.305 1.00 97.50 145 ASN A C 1
ATOM 1114 O O . ASN A 1 145 ? 26.661 -1.050 -16.258 1.00 97.50 145 ASN A O 1
ATOM 1118 N N . LYS A 1 146 ? 26.920 1.008 -17.064 1.00 95.62 146 LYS A N 1
ATOM 1119 C CA . LYS A 1 146 ? 27.933 0.721 -18.093 1.00 95.62 146 LYS A CA 1
ATOM 1120 C C . LYS A 1 146 ? 29.018 -0.256 -17.646 1.00 95.62 146 LYS A C 1
ATOM 1122 O O . LYS A 1 146 ? 29.450 -1.106 -18.413 1.00 95.62 146 LYS A O 1
ATOM 1127 N N . LYS A 1 147 ? 29.425 -0.170 -16.378 1.00 94.25 147 LYS A N 1
ATOM 1128 C CA . LYS A 1 147 ? 30.441 -1.041 -15.766 1.00 94.25 147 LYS A CA 1
ATOM 1129 C C . LYS A 1 147 ? 30.015 -2.510 -15.633 1.00 94.25 147 LYS A C 1
ATOM 1131 O O . LYS A 1 147 ? 30.879 -3.359 -15.464 1.00 94.25 147 LYS A O 1
ATOM 1136 N N . THR A 1 148 ? 28.717 -2.804 -15.665 1.00 91.94 148 THR A N 1
ATOM 1137 C CA . THR A 1 148 ? 28.152 -4.159 -15.563 1.00 91.94 148 THR A CA 1
ATOM 1138 C C . THR A 1 148 ? 27.811 -4.764 -16.925 1.00 91.94 148 THR A C 1
ATOM 1140 O O . THR A 1 148 ? 27.472 -5.945 -16.996 1.00 91.94 148 THR A O 1
ATOM 1143 N N . PHE A 1 149 ? 27.907 -3.991 -18.013 1.00 92.69 149 PHE A N 1
ATOM 1144 C CA . PHE A 1 149 ? 27.693 -4.505 -19.364 1.00 92.69 149 PHE A CA 1
ATOM 1145 C C . PHE A 1 149 ? 28.833 -5.435 -19.768 1.00 92.69 149 PHE A C 1
ATOM 1147 O O . PHE A 1 149 ? 30.000 -5.175 -19.477 1.00 92.69 149 PHE A O 1
ATOM 1154 N N . ARG A 1 150 ? 28.495 -6.494 -20.514 1.00 89.19 150 ARG A N 1
ATOM 1155 C CA . ARG A 1 150 ? 29.492 -7.379 -21.134 1.00 89.19 150 ARG A CA 1
ATOM 1156 C C . ARG A 1 150 ? 30.405 -6.611 -22.095 1.00 89.19 150 ARG A C 1
ATOM 1158 O O . ARG A 1 150 ? 31.600 -6.879 -22.126 1.00 89.19 150 ARG A O 1
ATOM 1165 N N . ASP A 1 151 ? 29.836 -5.686 -22.864 1.00 91.00 151 ASP A N 1
ATOM 1166 C CA . ASP A 1 151 ? 30.573 -4.743 -23.704 1.00 91.00 151 ASP A CA 1
ATOM 1167 C C . ASP A 1 151 ? 30.239 -3.308 -23.262 1.00 91.00 151 ASP A C 1
ATOM 1169 O O . ASP A 1 151 ? 29.217 -2.756 -23.675 1.00 91.00 151 ASP A O 1
ATOM 1173 N N . PRO A 1 152 ? 31.083 -2.684 -22.420 1.00 91.12 152 PRO A N 1
ATOM 1174 C CA . PRO A 1 152 ? 30.875 -1.318 -21.946 1.00 91.12 152 PRO A CA 1
ATOM 1175 C C . PRO A 1 152 ? 30.987 -0.237 -23.026 1.00 91.12 152 PRO A C 1
ATOM 1177 O O . PRO A 1 152 ? 30.865 0.939 -22.696 1.00 91.12 152 PRO A O 1
ATOM 1180 N N . SER A 1 153 ? 31.309 -0.585 -24.274 1.00 90.81 153 SER A N 1
ATOM 1181 C CA . SER A 1 153 ? 31.354 0.352 -25.401 1.00 90.81 153 SER A CA 1
ATOM 1182 C C . SER A 1 153 ? 30.084 0.311 -26.255 1.00 90.81 153 SER A C 1
ATOM 1184 O O . SER A 1 153 ? 29.838 1.248 -27.015 1.00 90.81 153 SER A O 1
ATOM 1186 N N . ASN A 1 154 ? 29.249 -0.719 -26.078 1.00 90.81 154 ASN A N 1
ATOM 1187 C CA . ASN A 1 154 ? 28.052 -0.958 -26.871 1.00 90.81 154 ASN A CA 1
ATOM 1188 C C . ASN A 1 154 ? 26.766 -0.883 -26.013 1.00 90.81 154 ASN A C 1
ATOM 1190 O O . ASN A 1 154 ? 26.397 -1.868 -25.367 1.00 90.81 154 ASN A O 1
ATOM 1194 N N . PRO A 1 155 ? 26.043 0.255 -26.018 1.00 90.06 155 PRO A N 1
ATOM 1195 C CA . PRO A 1 155 ? 24.814 0.425 -25.238 1.00 90.06 155 PRO A CA 1
ATOM 1196 C C . PRO A 1 155 ? 23.622 -0.396 -25.754 1.00 90.06 155 PRO A C 1
ATOM 1198 O O . PRO A 1 155 ? 22.649 -0.574 -25.017 1.00 90.06 155 PRO A O 1
ATOM 1201 N N . ASP A 1 156 ? 23.678 -0.898 -26.990 1.00 90.50 156 ASP A N 1
ATOM 1202 C CA . ASP A 1 156 ? 22.584 -1.662 -27.600 1.00 90.50 156 ASP A CA 1
ATOM 1203 C C . ASP A 1 156 ? 22.577 -3.131 -27.152 1.00 90.50 156 ASP A C 1
ATOM 1205 O O . ASP A 1 156 ? 21.573 -3.833 -27.303 1.00 90.50 156 ASP A O 1
ATOM 1209 N N . LEU A 1 157 ? 23.685 -3.604 -26.574 1.00 91.38 157 LEU A N 1
ATOM 1210 C CA . LEU A 1 157 ? 23.862 -4.997 -26.190 1.00 91.38 157 LEU A CA 1
ATOM 1211 C C . LEU A 1 157 ? 23.458 -5.240 -24.729 1.00 91.38 157 LEU A C 1
ATOM 1213 O O . LEU A 1 157 ? 24.303 -5.322 -23.836 1.00 91.38 157 LEU A O 1
ATOM 1217 N N . ILE A 1 158 ? 22.151 -5.400 -24.504 1.00 93.62 158 ILE A N 1
ATOM 1218 C CA . ILE A 1 158 ? 21.596 -5.918 -23.244 1.00 93.62 158 ILE A CA 1
ATOM 1219 C C . ILE A 1 158 ? 21.055 -7.338 -23.406 1.00 93.62 158 ILE A C 1
ATOM 1221 O O . ILE A 1 158 ? 20.575 -7.718 -24.476 1.00 93.62 158 ILE A O 1
ATOM 1225 N N . PHE A 1 159 ? 21.105 -8.118 -22.328 1.00 92.50 159 PHE A N 1
ATOM 1226 C CA . PHE A 1 159 ? 20.654 -9.511 -22.312 1.00 92.50 159 PHE A CA 1
ATOM 1227 C C . PHE A 1 159 ? 19.484 -9.711 -21.346 1.00 92.50 159 PHE A C 1
ATOM 1229 O O . PHE A 1 159 ? 19.396 -8.981 -20.358 1.00 92.50 159 PHE A O 1
ATOM 1236 N N . PRO A 1 160 ? 18.606 -10.703 -21.585 1.00 95.19 160 PRO A N 1
ATOM 1237 C CA . PRO A 1 160 ? 17.648 -11.145 -20.577 1.00 95.19 160 PRO A CA 1
ATOM 1238 C C . PRO A 1 160 ? 18.331 -11.420 -19.233 1.00 95.19 160 PRO A C 1
ATOM 1240 O O . PRO A 1 160 ? 19.488 -11.837 -19.199 1.00 95.19 160 PRO A O 1
ATOM 1243 N N . ASP A 1 161 ? 17.614 -11.144 -18.146 1.00 95.00 161 ASP A N 1
ATOM 1244 C CA . ASP A 1 161 ? 18.068 -11.288 -16.757 1.00 95.00 161 ASP A CA 1
ATOM 1245 C C . ASP A 1 161 ? 19.192 -10.328 -16.328 1.00 95.00 161 ASP A C 1
ATOM 1247 O O . ASP A 1 161 ? 19.611 -10.325 -15.168 1.00 95.00 161 ASP A O 1
ATOM 1251 N N . GLN A 1 162 ? 19.644 -9.439 -17.220 1.00 95.62 162 GLN A N 1
ATOM 1252 C CA . GLN A 1 162 ? 20.560 -8.368 -16.850 1.00 95.62 162 GLN A CA 1
ATOM 1253 C C . GLN A 1 162 ? 19.888 -7.413 -15.858 1.00 95.62 162 GLN A C 1
ATOM 1255 O O . GLN A 1 162 ? 18.798 -6.887 -16.095 1.00 95.62 162 GLN A O 1
ATOM 1260 N N . VAL A 1 163 ? 20.579 -7.169 -14.748 1.00 97.12 163 VAL A N 1
ATOM 1261 C CA . VAL A 1 163 ? 20.132 -6.282 -13.675 1.00 97.12 163 VAL A CA 1
ATOM 1262 C C . VAL A 1 163 ? 20.582 -4.856 -13.977 1.00 97.12 163 VAL A C 1
ATOM 1264 O O . VAL A 1 163 ? 21.775 -4.593 -14.137 1.00 97.12 163 VAL A O 1
ATOM 1267 N N . LEU A 1 164 ? 19.627 -3.931 -14.039 1.00 98.00 164 LEU A N 1
ATOM 1268 C CA . LEU A 1 164 ? 19.863 -2.510 -14.269 1.00 98.00 164 LEU A CA 1
ATOM 1269 C C . LEU A 1 164 ? 19.444 -1.702 -13.044 1.00 98.00 164 LEU A C 1
ATOM 1271 O O . LEU A 1 164 ? 18.283 -1.720 -12.642 1.00 98.00 164 LEU A O 1
ATOM 1275 N N . ASN A 1 165 ? 20.378 -0.938 -12.492 1.00 98.25 165 ASN A N 1
ATOM 1276 C CA . ASN A 1 165 ? 20.108 0.097 -11.507 1.00 98.25 165 ASN A CA 1
ATOM 1277 C C . ASN A 1 165 ? 19.473 1.309 -12.188 1.00 98.25 165 ASN A C 1
ATOM 1279 O O . ASN A 1 165 ? 19.925 1.763 -13.240 1.00 98.25 165 ASN A O 1
ATOM 1283 N N . ILE A 1 166 ? 18.439 1.865 -11.576 1.00 98.12 166 ILE A N 1
ATOM 1284 C CA . ILE A 1 166 ? 17.642 2.932 -12.163 1.00 98.12 166 ILE A CA 1
ATOM 1285 C C . ILE A 1 166 ? 17.833 4.196 -11.310 1.00 98.12 166 ILE A C 1
ATOM 1287 O O . ILE A 1 166 ? 17.092 4.402 -10.344 1.00 98.12 166 ILE A O 1
ATOM 1291 N N . PRO A 1 167 ? 18.805 5.072 -11.619 1.00 96.88 167 PRO A N 1
ATOM 1292 C CA . PRO A 1 167 ? 19.077 6.249 -10.793 1.00 96.88 167 PRO A CA 1
ATOM 1293 C C . PRO A 1 167 ? 17.917 7.251 -10.837 1.00 96.88 167 PRO A C 1
ATOM 1295 O O . PRO A 1 167 ? 17.293 7.444 -11.884 1.00 96.88 167 PRO A O 1
ATOM 1298 N N . ALA A 1 168 ? 17.649 7.912 -9.711 1.00 96.06 168 ALA A N 1
ATOM 1299 C CA . ALA A 1 168 ? 16.679 9.002 -9.643 1.00 96.06 168 ALA A CA 1
ATOM 1300 C C . ALA A 1 168 ? 17.152 10.205 -10.475 1.00 96.06 168 ALA A C 1
ATOM 1302 O O . ALA A 1 168 ? 18.333 10.552 -10.452 1.00 96.06 168 ALA A O 1
ATOM 1303 N N . ILE A 1 169 ? 16.233 10.855 -11.194 1.00 93.50 169 ILE A N 1
ATOM 1304 C CA . ILE A 1 169 ? 16.560 11.992 -12.082 1.00 93.50 169 ILE A CA 1
ATOM 1305 C C . ILE A 1 169 ? 15.895 13.311 -11.672 1.00 93.50 169 ILE A C 1
ATOM 1307 O O . ILE A 1 169 ? 16.254 14.366 -12.192 1.00 93.50 169 ILE A O 1
ATOM 1311 N N . LYS A 1 170 ? 14.905 13.264 -10.778 1.00 89.25 170 LYS A N 1
ATOM 1312 C CA . LYS A 1 170 ? 14.134 14.408 -10.266 1.00 89.25 170 LYS A CA 1
ATOM 1313 C C . LYS A 1 170 ? 14.009 14.371 -8.733 1.00 89.25 170 LYS A C 1
ATOM 1315 O O . LYS A 1 170 ? 13.117 15.006 -8.182 1.00 89.25 170 LYS A O 1
ATOM 1320 N N . GLY A 1 171 ? 14.885 13.630 -8.048 1.00 88.69 171 GLY A N 1
ATOM 1321 C CA . GLY A 1 171 ? 14.847 13.467 -6.590 1.00 88.69 171 GLY A CA 1
ATOM 1322 C C . GLY A 1 171 ? 13.753 12.518 -6.089 1.00 88.69 171 GLY A C 1
ATOM 1323 O O . GLY A 1 171 ? 13.490 12.465 -4.891 1.00 88.69 171 GLY A O 1
ATOM 1324 N N . GLU A 1 172 ? 13.111 11.764 -6.984 1.00 93.06 172 GLU A N 1
ATOM 1325 C CA . GLU A 1 172 ? 12.154 10.729 -6.617 1.00 93.06 172 GLU A CA 1
ATOM 1326 C C . GLU A 1 172 ? 12.827 9.599 -5.829 1.00 93.06 172 GLU A C 1
ATOM 1328 O O . GLU A 1 172 ? 13.942 9.173 -6.134 1.00 93.06 172 GLU A O 1
ATOM 1333 N N . SER A 1 173 ? 12.133 9.084 -4.817 1.00 93.44 173 SER A N 1
ATOM 1334 C CA . SER A 1 173 ? 12.601 7.915 -4.077 1.00 93.44 173 SER A CA 1
ATOM 1335 C C . SER A 1 173 ? 12.337 6.639 -4.870 1.00 93.44 173 SER A C 1
ATOM 1337 O O . SER A 1 173 ? 11.259 6.465 -5.441 1.00 93.44 173 SER A O 1
ATOM 1339 N N . ARG A 1 174 ? 13.316 5.732 -4.872 1.00 96.44 174 ARG A N 1
ATOM 1340 C CA . ARG A 1 174 ? 13.228 4.428 -5.531 1.00 96.44 174 ARG A CA 1
ATOM 1341 C C . ARG A 1 174 ? 13.723 3.335 -4.605 1.00 96.44 174 ARG A C 1
ATOM 1343 O O . ARG A 1 174 ? 14.712 3.536 -3.902 1.00 96.44 174 ARG A O 1
ATOM 1350 N N . SER A 1 175 ? 13.066 2.184 -4.608 1.00 96.25 175 SER A N 1
ATOM 1351 C CA . SER A 1 175 ? 13.506 1.028 -3.831 1.00 96.25 175 SER A CA 1
ATOM 1352 C C . SER A 1 175 ? 13.032 -0.286 -4.440 1.00 96.25 175 SER A C 1
ATOM 1354 O O . SER A 1 175 ? 12.044 -0.348 -5.168 1.00 96.25 175 SER A O 1
ATOM 1356 N N . GLY A 1 176 ? 13.770 -1.353 -4.134 1.00 96.12 176 GLY A N 1
ATOM 1357 C CA . GLY A 1 176 ? 13.453 -2.704 -4.576 1.00 96.12 176 GLY A CA 1
ATOM 1358 C C . GLY A 1 176 ? 13.593 -2.929 -6.083 1.00 96.12 176 GLY A C 1
ATOM 1359 O O . GLY A 1 176 ? 13.991 -2.051 -6.855 1.00 96.12 176 GLY A O 1
ATOM 1360 N N . THR A 1 177 ? 13.260 -4.150 -6.477 1.00 97.69 177 THR A N 1
ATOM 1361 C CA . THR A 1 177 ? 13.223 -4.592 -7.870 1.00 97.69 177 THR A CA 1
ATOM 1362 C C . THR A 1 177 ? 11.820 -4.391 -8.427 1.00 97.69 177 THR A C 1
ATOM 1364 O O . THR A 1 177 ? 10.827 -4.583 -7.720 1.00 97.69 177 THR A O 1
ATOM 1367 N N . TRP A 1 178 ? 11.740 -3.994 -9.693 1.00 97.50 178 TRP A N 1
ATOM 1368 C CA . TRP A 1 178 ? 10.500 -3.985 -10.449 1.00 97.50 178 TRP A CA 1
ATOM 1369 C C . TRP A 1 178 ? 9.833 -5.364 -10.406 1.00 97.50 178 TRP A C 1
ATOM 1371 O O . TRP A 1 178 ? 10.479 -6.384 -10.641 1.00 97.50 178 TRP A O 1
ATOM 1381 N N . ASP A 1 179 ? 8.536 -5.367 -10.116 1.00 97.19 179 ASP A N 1
ATOM 1382 C CA . ASP A 1 179 ? 7.685 -6.547 -10.059 1.00 97.19 179 ASP A CA 1
ATOM 1383 C C . ASP A 1 179 ? 6.423 -6.266 -10.890 1.00 97.19 179 ASP A C 1
ATOM 1385 O O . ASP A 1 179 ? 5.719 -5.290 -10.609 1.00 97.19 179 ASP A O 1
ATOM 1389 N N . PRO A 1 180 ? 6.103 -7.092 -11.902 1.00 96.00 180 PRO A N 1
ATOM 1390 C CA . PRO A 1 180 ? 4.912 -6.902 -12.726 1.00 96.00 180 PRO A CA 1
ATOM 1391 C C . PRO A 1 180 ? 3.589 -6.999 -11.951 1.00 96.00 180 PRO A C 1
ATOM 1393 O O . PRO A 1 180 ? 2.566 -6.559 -12.470 1.00 96.00 180 PRO A O 1
ATOM 1396 N N . LYS A 1 181 ? 3.576 -7.572 -10.741 1.00 97.56 181 LYS A N 1
ATOM 1397 C CA . LYS A 1 181 ? 2.377 -7.660 -9.891 1.00 97.56 181 LYS A CA 1
ATOM 1398 C C . LYS A 1 181 ? 2.117 -6.384 -9.091 1.00 97.56 181 LYS A C 1
ATOM 1400 O O . LYS A 1 181 ? 1.011 -6.194 -8.581 1.00 97.56 181 LYS A O 1
ATOM 1405 N N . LYS A 1 182 ? 3.122 -5.515 -8.955 1.00 97.88 182 LYS A N 1
ATOM 1406 C CA . LYS A 1 182 ? 3.001 -4.241 -8.240 1.00 97.88 182 LYS A CA 1
ATOM 1407 C C . LYS A 1 182 ? 2.445 -3.156 -9.149 1.00 97.88 182 LYS A C 1
ATOM 1409 O O . LYS A 1 182 ? 2.661 -3.152 -10.359 1.00 97.88 182 LYS A O 1
ATOM 1414 N N . THR A 1 183 ? 1.757 -2.197 -8.542 1.00 97.25 183 THR A N 1
ATOM 1415 C CA . THR A 1 183 ? 1.318 -0.975 -9.216 1.00 97.25 183 THR A CA 1
ATOM 1416 C C . THR A 1 183 ? 2.186 0.192 -8.775 1.00 97.25 183 THR A C 1
ATOM 1418 O O . THR A 1 183 ? 2.443 0.392 -7.589 1.00 97.25 183 THR A O 1
ATOM 1421 N N . TYR A 1 184 ? 2.636 0.975 -9.748 1.00 97.00 184 TYR A N 1
ATOM 1422 C CA . TYR A 1 184 ? 3.546 2.097 -9.548 1.00 97.00 184 TYR A CA 1
ATOM 1423 C C . TYR A 1 184 ? 2.883 3.386 -10.016 1.00 97.00 184 TYR A C 1
ATOM 1425 O O . TYR A 1 184 ? 2.176 3.380 -11.026 1.00 97.00 184 TYR A O 1
ATOM 1433 N N . ASP A 1 185 ? 3.146 4.480 -9.308 1.00 95.12 185 ASP A N 1
ATOM 1434 C CA . ASP A 1 185 ? 2.690 5.807 -9.713 1.00 95.12 185 ASP A CA 1
ATOM 1435 C C . ASP A 1 185 ? 3.460 6.236 -10.976 1.00 95.12 185 ASP A C 1
ATOM 1437 O O . ASP A 1 185 ? 4.696 6.292 -10.941 1.00 95.12 185 ASP A O 1
ATOM 1441 N N . PRO A 1 186 ? 2.798 6.467 -12.122 1.00 93.50 186 PRO A N 1
ATOM 1442 C CA . PRO A 1 186 ? 3.491 6.855 -13.339 1.00 93.50 186 PRO A CA 1
ATOM 1443 C C . PRO A 1 186 ? 4.160 8.223 -13.175 1.00 93.50 186 PRO A C 1
ATOM 1445 O O . PRO A 1 186 ? 3.527 9.218 -12.829 1.00 93.50 186 PRO A O 1
ATOM 1448 N N . LEU A 1 187 ? 5.445 8.308 -13.518 1.00 93.56 187 LEU A N 1
ATOM 1449 C CA . LEU A 1 187 ? 6.146 9.588 -13.561 1.00 93.56 187 LEU A CA 1
ATOM 1450 C C . LEU A 1 187 ? 5.499 10.515 -14.601 1.00 93.56 187 LEU A C 1
ATOM 1452 O O . LEU A 1 187 ? 5.069 10.046 -15.652 1.00 93.56 187 LEU A O 1
ATOM 1456 N N . PRO A 1 188 ? 5.463 11.838 -14.385 1.00 91.06 188 PRO A N 1
ATOM 1457 C CA . PRO A 1 188 ? 4.874 12.759 -15.350 1.00 91.06 188 PRO A CA 1
ATOM 1458 C C . PRO A 1 188 ? 5.667 12.766 -16.663 1.00 91.06 188 PRO A C 1
ATOM 1460 O O . PRO A 1 188 ? 6.905 12.861 -16.642 1.00 91.06 188 PRO A O 1
ATOM 1463 N N . LYS A 1 189 ? 4.945 12.715 -17.795 1.00 85.00 189 LYS A N 1
ATOM 1464 C CA . LYS 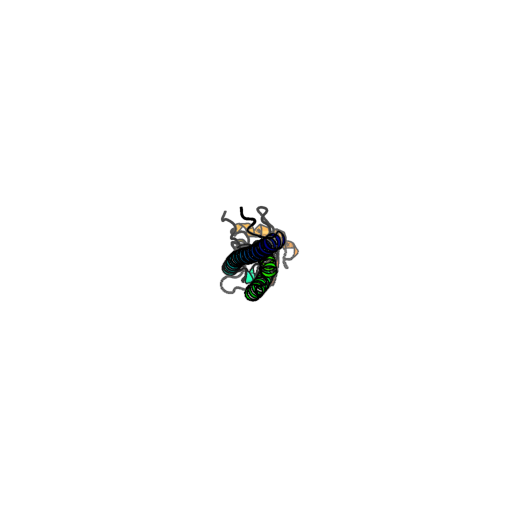A 1 189 ? 5.522 12.894 -19.135 1.00 85.00 189 LYS A CA 1
ATOM 1465 C C . LYS A 1 189 ? 6.169 14.278 -19.223 1.00 85.00 189 LYS A C 1
ATOM 1467 O O . LYS A 1 189 ? 5.609 15.261 -18.741 1.00 85.00 189 LYS A O 1
ATOM 1472 N N . LYS A 1 190 ? 7.364 14.328 -19.801 1.00 68.44 190 LYS A N 1
ATOM 1473 C CA . LYS A 1 190 ? 8.083 15.557 -20.144 1.00 68.44 190 LYS A CA 1
ATOM 1474 C C . LYS A 1 190 ? 8.333 15.565 -21.635 1.00 68.44 190 LYS A C 1
ATOM 1476 O O . LYS A 1 190 ? 8.764 14.492 -22.115 1.00 68.44 190 LYS A O 1
#